Protein AF-A0A377N8B7-F1 (afdb_monomer)

Organism: NCBI:txid41202

Radius of gyration: 23.18 Å; Cα contacts (8 Å, |Δi|>4): 519; chains: 1; bounding box: 60×58×60 Å

Nearest PDB structures (foldseek):
  8bto-assembly1_A  TM=6.801E-01  e=1.140E-10  Bacillus cereus MSX-D12
  8btp-assembly1_A  TM=6.731E-01  e=4.185E-10  Bacillus cereus MSX-D12
  6lhx-assembly1_C  TM=6.372E-01  e=2.943E-09  Bacillus cereus MSX-D12
  6lhx-assembly1_A  TM=6.547E-01  e=1.023E-08  Bacillus cereus MSX-D12
  8wc0-assembly1_A  TM=6.017E-01  e=9.180E-09  Escherichia col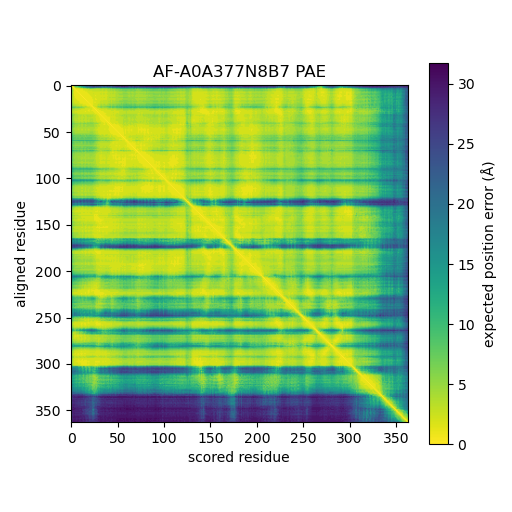i

Secondary structure (DSSP, 8-state):
---SHHHHHHHHHHHHHHHHHHHTS--EEEE-HHHHHHHH----HHHHHHHHHHH-TT--S-HHHHHHH-SSHHHHHHHHHHHHHHHHTTTTGGGS-GGGGSTT--TTHHHHHHHHHHHHHHHHT--GGG-HHHHHHHTT--SEEEE---SSHHHHH-TTSEEEEGGGGGT-TT--SSEEEETT-BTTBGGG---SHHHHHHHHHHTHHHHHHHHHHHHHS-EEEES--TT-HHHHHHHHHHHHHH-STTPEEEEEEEEEE-S---TT----SEEEEEEETTEEEEEEEEEES-SHHHHHHHT--GGGTT--HHHHHHHHHHHHHIIIIIHHH-TTS--HHHHHHHHT-TTTHHHHHHHTT--

Sequence (363 aa):
MPNNYHQYIEDVSDDIKTCLEGMGCQPILFVGSGLTKRYLAGPNWEELLQQLAAECPNIDKKFAYYKQKYPELIDIGTIFSDAYNEWAWSEGESEFPPTLFEEGNDPSIYFKHKISNIFNSLIQEKQIVDNDEVELLRKVHPHSIITTNYDGLLESIYPEFTPIIGQKILYANHGSIGEILKIHGCCSSPESIVINRDDYDDFIKKKKYLSAKLLTFFAEHPLLFIGYSAEDANIKNILSDIDELLSENGDVIPNIYILEWTDRQNENEYPRRERLIQVSANKSIRIKSIVATNFSWVFSAFGANRALDNINPKLLRALLARTYDLVRTDIPRNPVQVDYRVLSNITESEGELAKTIWYSYLL

Foldseek 3Di:
DQQFVVVLLVVVLVLLLCLCVVLVAAAEEEEECQVCCVQLVADHLLRLLQVLCVVQVLSPDHSVVVVVVDVDQQASLAVSLQSQLVRCVPVCVVVDDPVCVDPPHDSSLSVLLVVLVRQVVSVVPDDSPPDLLLVLLLLLQGQEYEYCDAHCPVCVSQVLADEQFALSVVVPPQRRGRYYDNNQGYSVCSSRHQRHPVSVVVSVVRCPVVLVSLQVSLVNHQYEYYRDDLPDLVVLVSVVSNCVPQDDPQDESSRYEYEAEDCDDDRSHNDDQWDWRCSDPPDIHIYTYHYDNGCSSVSCSSSVPCPCVPPRRNVVSVVRRVVCCCVPPVCVVPVPPDPCVVVVVCVVDPPCVVVVVVPVVPD

Structure (mmCIF, N/CA/C/O backbone):
data_AF-A0A377N8B7-F1
#
_entry.id   AF-A0A377N8B7-F1
#
loop_
_atom_site.group_PDB
_atom_site.id
_atom_site.type_symbol
_atom_site.label_atom_id
_atom_site.label_alt_id
_atom_site.label_comp_id
_atom_site.label_asym_id
_atom_site.label_entity_id
_atom_site.label_seq_id
_atom_site.pdbx_PDB_ins_code
_atom_site.Cartn_x
_atom_site.Cartn_y
_atom_site.Cartn_z
_atom_site.occupancy
_atom_site.B_iso_or_equiv
_atom_site.auth_seq_id
_atom_site.auth_comp_id
_atom_site.auth_asym_id
_atom_site.auth_atom_id
_atom_site.pdbx_PDB_model_num
ATOM 1 N N . MET A 1 1 ? -4.574 21.034 31.913 1.00 53.06 1 MET A N 1
ATOM 2 C CA . MET A 1 1 ? -3.808 19.781 31.750 1.00 53.06 1 MET A CA 1
ATOM 3 C C . MET A 1 1 ? -2.553 20.131 30.960 1.00 53.06 1 MET A C 1
ATOM 5 O O . MET A 1 1 ? -2.673 20.989 30.086 1.00 53.06 1 MET A O 1
ATOM 9 N N . PRO A 1 2 ? -1.362 19.610 31.295 1.00 55.53 2 PRO A N 1
ATOM 10 C CA . PRO A 1 2 ? -0.165 19.882 30.505 1.00 55.53 2 PRO A CA 1
ATOM 11 C C . PRO A 1 2 ? -0.359 19.331 29.086 1.00 55.53 2 PRO A C 1
ATOM 13 O O . PRO A 1 2 ? -0.688 18.166 28.905 1.00 55.53 2 PRO A O 1
ATOM 16 N N . ASN A 1 3 ? -0.209 20.203 28.092 1.00 78.31 3 ASN A N 1
ATOM 17 C CA . ASN A 1 3 ? -0.411 19.891 26.682 1.00 78.31 3 ASN A CA 1
ATOM 18 C C . ASN A 1 3 ? 0.888 19.278 26.136 1.00 78.31 3 ASN A C 1
ATOM 20 O O . ASN A 1 3 ? 1.709 19.984 25.556 1.00 78.31 3 ASN A O 1
ATOM 24 N N . ASN A 1 4 ? 1.125 18.003 26.445 1.00 89.38 4 ASN A N 1
ATOM 25 C CA . ASN A 1 4 ? 2.391 17.311 26.205 1.00 89.38 4 ASN A CA 1
ATOM 26 C C . ASN A 1 4 ? 2.181 15.995 25.432 1.00 89.38 4 ASN A C 1
ATOM 28 O O . ASN A 1 4 ? 1.046 15.560 25.224 1.00 89.38 4 ASN A O 1
ATOM 32 N N . TYR A 1 5 ? 3.271 15.357 25.005 1.00 90.94 5 TYR A N 1
ATOM 33 C CA . TYR A 1 5 ? 3.198 14.186 24.127 1.00 90.94 5 TYR A CA 1
ATOM 34 C C . TYR A 1 5 ? 2.602 12.952 24.825 1.00 90.94 5 TYR A C 1
ATOM 36 O O . TYR A 1 5 ? 1.954 12.128 24.187 1.00 90.94 5 TYR A O 1
ATOM 44 N N . HIS A 1 6 ? 2.759 12.837 26.146 1.00 91.38 6 HIS A N 1
ATOM 45 C CA . HIS A 1 6 ? 2.137 11.758 26.916 1.00 91.38 6 HIS A CA 1
ATOM 46 C C . HIS A 1 6 ? 0.609 11.880 26.918 1.00 91.38 6 HIS A C 1
ATOM 48 O O . HIS A 1 6 ? -0.083 10.918 26.599 1.00 91.38 6 HIS A O 1
ATOM 54 N N . GLN A 1 7 ? 0.086 13.078 27.204 1.00 92.62 7 GLN A N 1
ATOM 55 C CA . GLN A 1 7 ? -1.352 13.349 27.131 1.00 92.62 7 GLN A CA 1
ATOM 56 C C . GLN A 1 7 ? -1.882 13.139 25.709 1.00 92.62 7 GLN A C 1
ATOM 58 O O . GLN A 1 7 ? -2.964 12.597 25.525 1.00 92.62 7 GLN A O 1
ATOM 63 N N . TYR A 1 8 ? -1.102 13.520 24.694 1.00 94.81 8 TYR A N 1
ATOM 64 C CA . TYR A 1 8 ? -1.446 13.259 23.299 1.00 94.81 8 TYR A CA 1
ATOM 65 C C . TYR A 1 8 ? -1.639 11.762 23.012 1.00 94.81 8 TYR A C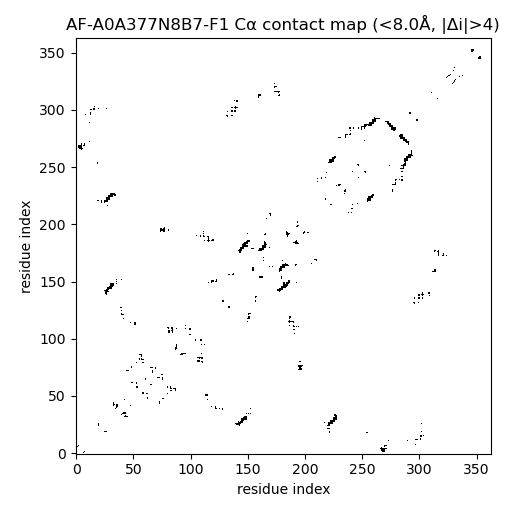 1
ATOM 67 O O . TYR A 1 8 ? -2.629 11.391 22.382 1.00 94.81 8 TYR A O 1
ATOM 75 N N . ILE A 1 9 ? -0.731 10.899 23.489 1.00 94.94 9 ILE A N 1
ATOM 76 C CA . ILE A 1 9 ? -0.857 9.442 23.327 1.00 94.94 9 ILE A CA 1
ATOM 77 C C . ILE A 1 9 ? -2.141 8.935 23.987 1.00 94.94 9 ILE A C 1
ATOM 79 O O . ILE A 1 9 ? -2.852 8.144 23.367 1.00 94.94 9 ILE A O 1
ATOM 83 N N . GLU A 1 10 ? -2.449 9.377 25.209 1.00 95.00 10 GLU A N 1
ATOM 84 C CA . GLU A 1 10 ? -3.676 8.989 25.920 1.00 95.00 10 GLU A CA 1
ATOM 85 C C . GLU A 1 10 ? -4.928 9.414 25.143 1.00 95.00 10 GLU A C 1
ATOM 87 O O . GLU A 1 10 ? -5.753 8.568 24.796 1.00 95.00 10 GLU A O 1
ATOM 92 N N . ASP A 1 11 ? -5.017 10.694 24.774 1.00 95.62 11 ASP A N 1
ATOM 93 C CA . ASP A 1 11 ? -6.174 11.264 24.080 1.00 95.62 11 ASP A CA 1
ATOM 94 C C . ASP A 1 11 ? -6.431 10.592 22.723 1.00 95.62 11 ASP A C 1
ATOM 96 O O . ASP A 1 11 ? -7.579 10.351 22.342 1.00 95.62 11 ASP A O 1
ATOM 100 N N . VAL A 1 12 ? -5.368 10.311 21.960 1.00 96.31 12 VAL A N 1
ATOM 101 C CA . VAL A 1 12 ? -5.474 9.639 20.657 1.00 96.31 12 VAL A CA 1
ATOM 102 C C . VAL A 1 12 ? -5.807 8.162 20.834 1.00 96.31 12 VAL A C 1
ATOM 104 O O . VAL A 1 12 ? -6.630 7.635 20.089 1.00 96.31 12 VAL A O 1
ATOM 107 N N . SER A 1 13 ? -5.220 7.491 21.827 1.00 95.69 13 SER A N 1
ATOM 108 C CA . SER A 1 13 ? -5.528 6.086 22.111 1.00 95.69 13 SER A CA 1
ATOM 109 C C . SER A 1 13 ? -6.987 5.901 22.522 1.00 95.69 13 SER A C 1
ATOM 111 O O . SER A 1 13 ? -7.623 4.940 22.093 1.00 95.69 13 SER A O 1
ATOM 113 N N . ASP A 1 14 ? -7.535 6.814 23.321 1.00 94.81 14 ASP A N 1
ATOM 114 C CA . ASP A 1 14 ? -8.932 6.760 23.752 1.00 94.81 14 ASP A CA 1
ATOM 115 C C . ASP A 1 14 ? -9.902 7.121 22.620 1.00 94.81 14 ASP A C 1
ATOM 117 O O . ASP A 1 14 ? -10.956 6.495 22.495 1.00 94.81 14 ASP A O 1
ATOM 121 N N . ASP A 1 15 ? -9.526 8.046 21.732 1.00 95.75 15 ASP A N 1
ATOM 122 C CA . ASP A 1 15 ? -10.277 8.315 20.500 1.00 95.75 15 ASP A CA 1
ATOM 123 C C . ASP A 1 15 ? -10.326 7.087 19.572 1.00 95.75 15 ASP A C 1
ATOM 125 O O . ASP A 1 15 ? -11.398 6.745 19.071 1.00 95.75 15 ASP A O 1
ATOM 129 N N . ILE A 1 16 ? -9.200 6.383 19.390 1.00 95.38 16 ILE A N 1
ATOM 130 C CA . ILE A 1 16 ? -9.135 5.142 18.598 1.00 95.38 16 ILE A CA 1
ATOM 131 C C . ILE A 1 16 ? -10.049 4.071 19.202 1.00 95.38 16 ILE A C 1
ATOM 133 O O . ILE A 1 16 ? -10.850 3.478 18.480 1.00 95.38 16 ILE A O 1
ATOM 137 N N . LYS A 1 17 ? -9.975 3.842 20.521 1.00 91.69 17 LYS A N 1
ATOM 138 C CA . LYS A 1 17 ? -10.840 2.865 21.207 1.00 91.69 17 LYS A CA 1
ATOM 139 C C . LYS A 1 17 ? -12.314 3.218 21.058 1.00 91.69 17 LYS A C 1
ATOM 141 O O . LYS A 1 17 ? -13.096 2.361 20.668 1.00 91.69 17 LYS A O 1
ATOM 146 N N . THR A 1 18 ? -12.676 4.480 21.293 1.00 92.75 18 THR A N 1
ATOM 147 C CA . THR A 1 18 ? -14.061 4.958 21.163 1.00 92.75 18 THR A CA 1
ATOM 148 C C . THR A 1 18 ? -14.587 4.750 19.742 1.00 92.75 18 THR A C 1
ATOM 150 O O . THR A 1 18 ? -15.728 4.334 19.557 1.00 92.75 18 THR A O 1
ATOM 153 N N . CYS A 1 19 ? -13.754 4.999 18.728 1.00 92.56 19 CYS A N 1
ATOM 154 C CA . CYS A 1 19 ? -14.098 4.764 17.327 1.00 92.56 19 CYS A CA 1
ATOM 155 C C . CYS A 1 19 ? -14.329 3.272 17.034 1.00 92.56 19 CYS A C 1
ATOM 157 O O . CYS A 1 19 ? -15.360 2.904 16.471 1.00 92.56 19 CYS A O 1
ATOM 159 N N . LEU A 1 20 ? -13.409 2.404 17.470 1.00 90.25 20 LEU A N 1
ATOM 160 C CA . LEU A 1 20 ? -13.515 0.952 17.293 1.00 90.25 20 LEU A CA 1
ATOM 161 C C . LEU A 1 20 ? -14.738 0.369 18.016 1.00 90.25 20 LEU A C 1
ATOM 163 O O . LEU A 1 20 ? -15.461 -0.439 17.438 1.00 90.25 20 LEU A O 1
ATOM 167 N N . GLU A 1 21 ? -14.995 0.791 19.255 1.00 88.25 21 GLU A N 1
ATOM 168 C CA . GLU A 1 21 ? -16.160 0.367 20.043 1.00 88.25 21 GLU A CA 1
ATOM 169 C C . GLU A 1 21 ? -17.471 0.875 19.438 1.00 88.25 21 GLU A C 1
ATOM 171 O O . GLU A 1 21 ? -18.437 0.119 19.347 1.00 88.25 21 GLU A O 1
ATOM 176 N N . GLY A 1 22 ? -17.498 2.130 18.982 1.00 88.06 22 GLY A N 1
ATOM 177 C CA . GLY A 1 22 ? -18.676 2.742 18.370 1.00 88.06 22 GLY A CA 1
ATOM 178 C C . GLY A 1 22 ? -19.077 2.093 17.045 1.00 88.06 22 GLY A C 1
ATOM 179 O O . GLY A 1 22 ? -20.268 1.955 16.776 1.00 88.06 22 GLY A O 1
ATOM 180 N N . MET A 1 23 ? -18.103 1.667 16.233 1.00 87.94 23 MET A N 1
ATOM 181 C CA . MET A 1 23 ? -18.369 0.954 14.976 1.00 87.94 23 MET A CA 1
ATOM 182 C C . MET A 1 23 ? -18.549 -0.558 15.174 1.00 87.94 23 MET A C 1
ATOM 184 O O . MET A 1 23 ? -19.185 -1.213 14.352 1.00 87.94 23 MET A O 1
ATOM 188 N N . GLY A 1 24 ? -18.012 -1.126 16.259 1.00 83.62 24 GLY A N 1
ATOM 189 C CA . GLY A 1 24 ? -18.185 -2.537 16.611 1.00 83.62 24 GLY A CA 1
ATOM 190 C C . GLY A 1 24 ? -17.515 -3.520 15.644 1.00 83.62 24 GLY A C 1
ATOM 191 O O . GLY A 1 24 ? -17.886 -4.693 15.606 1.00 83.62 24 GLY A O 1
ATOM 192 N N . CYS A 1 25 ? -16.541 -3.068 14.851 1.00 84.19 25 CYS A N 1
ATOM 193 C CA . CYS A 1 25 ? -15.895 -3.859 13.805 1.00 84.19 25 CYS A CA 1
ATOM 194 C C . CYS A 1 25 ? -14.366 -3.673 13.789 1.00 84.19 25 CYS A C 1
ATOM 196 O O . CYS A 1 25 ? -13.807 -2.769 14.411 1.00 84.19 25 CYS A O 1
ATOM 198 N N . GLN A 1 26 ? -13.672 -4.572 13.087 1.00 88.94 26 GLN A N 1
ATOM 199 C CA . GLN A 1 26 ? -12.215 -4.523 12.914 1.00 88.94 26 GLN A CA 1
ATOM 200 C C . GLN A 1 26 ? -11.808 -3.391 11.958 1.00 88.94 26 GLN A C 1
ATOM 202 O O . GLN A 1 26 ? -12.544 -3.118 11.006 1.00 88.94 26 GLN A O 1
ATOM 207 N N . PRO A 1 27 ? -10.625 -2.779 12.134 1.00 93.81 27 PRO A N 1
ATOM 208 C CA . PRO A 1 27 ? -10.165 -1.721 11.248 1.00 93.81 27 PRO A CA 1
ATOM 209 C C . PRO A 1 27 ? -9.728 -2.265 9.885 1.00 93.81 27 PRO A C 1
ATOM 211 O O . PRO A 1 27 ? -9.389 -3.441 9.737 1.00 93.81 27 PRO A O 1
ATOM 214 N N . ILE A 1 28 ? -9.654 -1.378 8.900 1.00 93.19 28 ILE A N 1
ATOM 215 C CA . ILE A 1 28 ? -9.037 -1.635 7.600 1.00 93.19 28 ILE A CA 1
ATOM 216 C C . ILE A 1 28 ? -7.718 -0.878 7.521 1.00 93.19 28 ILE A C 1
ATOM 218 O O . ILE A 1 28 ? -7.652 0.325 7.786 1.00 93.19 28 ILE A O 1
ATOM 222 N N . LEU A 1 29 ? -6.657 -1.590 7.141 1.00 95.38 29 LEU A N 1
ATOM 223 C CA . LEU A 1 29 ? -5.332 -0.993 6.997 1.00 95.38 29 LEU A CA 1
ATOM 224 C C . LEU A 1 29 ? -5.071 -0.638 5.544 1.00 95.38 29 LEU A C 1
ATOM 226 O O . LEU A 1 29 ? -5.107 -1.501 4.670 1.00 95.38 29 LEU A O 1
ATOM 230 N N . PHE A 1 30 ? -4.726 0.618 5.301 1.00 93.38 30 PHE A N 1
ATOM 231 C CA . PHE A 1 30 ? -4.147 1.059 4.043 1.00 93.38 30 PHE A CA 1
ATOM 232 C C . PHE A 1 30 ? -2.646 1.192 4.243 1.00 93.38 30 PHE A C 1
ATOM 234 O O . PHE A 1 30 ? -2.190 2.041 5.001 1.00 93.38 30 PHE A O 1
ATOM 241 N N . VAL A 1 31 ? -1.859 0.396 3.528 1.00 94.75 31 VAL A N 1
ATOM 242 C CA . VAL A 1 31 ? -0.407 0.323 3.706 1.00 94.75 31 VAL A CA 1
ATOM 243 C C . VAL A 1 31 ? 0.327 0.768 2.443 1.00 94.75 31 VAL A C 1
ATOM 245 O O . VAL A 1 31 ? 0.145 0.173 1.382 1.00 94.75 31 VAL A O 1
ATOM 248 N N . GLY A 1 32 ? 1.168 1.794 2.571 1.00 93.12 32 GLY A N 1
ATOM 249 C CA . GLY A 1 32 ? 2.042 2.313 1.517 1.00 93.12 32 GLY A CA 1
ATOM 250 C C . GLY A 1 32 ? 3.520 1.983 1.746 1.00 93.12 32 GLY A C 1
ATOM 251 O O . GLY A 1 32 ? 3.893 1.294 2.706 1.00 93.12 32 GLY A O 1
ATOM 252 N N . SER A 1 33 ? 4.391 2.494 0.871 1.00 91.25 33 SER A N 1
ATOM 253 C CA . SER A 1 33 ? 5.807 2.096 0.809 1.00 91.25 33 SER A CA 1
ATOM 254 C C . SER A 1 33 ? 6.616 2.490 2.046 1.00 91.25 33 SER A C 1
ATOM 256 O O . SER A 1 33 ? 7.704 1.966 2.273 1.00 91.25 33 SER A O 1
ATOM 258 N N . GLY A 1 34 ? 6.110 3.405 2.878 1.00 91.75 34 GLY A N 1
ATOM 259 C CA . GLY A 1 34 ? 6.738 3.760 4.149 1.00 91.75 34 GLY A CA 1
ATOM 260 C C . GLY A 1 34 ? 6.835 2.581 5.121 1.00 91.75 34 GLY A C 1
ATOM 261 O O . GLY A 1 34 ? 7.792 2.523 5.889 1.00 91.75 34 GLY A O 1
ATOM 262 N N . LEU A 1 35 ? 5.915 1.608 5.049 1.00 92.12 35 LEU A N 1
ATOM 263 C CA . LEU A 1 35 ? 5.995 0.381 5.851 1.00 92.12 35 LEU A CA 1
ATOM 264 C C . LEU A 1 35 ? 7.164 -0.506 5.387 1.00 92.12 35 LEU A C 1
ATOM 266 O O . LEU A 1 35 ? 7.993 -0.924 6.195 1.00 92.12 35 LEU A O 1
ATOM 270 N N . THR A 1 36 ? 7.283 -0.707 4.072 1.00 91.94 36 THR A N 1
ATOM 271 C CA . THR A 1 36 ? 8.400 -1.412 3.424 1.00 91.94 36 THR A CA 1
ATOM 272 C C . THR A 1 36 ? 9.734 -0.743 3.743 1.00 91.94 36 THR A C 1
ATOM 274 O O . THR A 1 36 ? 10.703 -1.405 4.112 1.00 91.94 36 THR A O 1
ATOM 277 N N . LYS A 1 37 ? 9.788 0.589 3.686 1.00 91.44 37 LYS A N 1
ATOM 278 C CA . LYS A 1 37 ? 10.981 1.353 4.057 1.00 91.44 37 LYS A CA 1
ATOM 279 C C . LYS A 1 37 ? 11.342 1.166 5.529 1.00 91.44 37 LYS A C 1
ATOM 281 O O . LYS A 1 37 ? 12.511 0.973 5.847 1.00 91.44 37 LYS A O 1
ATOM 286 N N . ARG A 1 38 ? 10.352 1.183 6.424 1.00 90.94 38 ARG A N 1
ATOM 287 C CA . ARG A 1 38 ? 10.566 1.044 7.869 1.00 90.94 38 ARG A CA 1
ATOM 288 C C . ARG A 1 38 ? 11.102 -0.333 8.253 1.00 90.94 38 ARG A C 1
ATOM 290 O O . ARG A 1 38 ? 12.069 -0.403 9.004 1.00 90.94 38 ARG A O 1
ATOM 297 N N . TYR A 1 39 ? 10.496 -1.407 7.749 1.00 90.94 39 TYR A N 1
ATOM 298 C CA . TYR A 1 39 ? 10.802 -2.763 8.226 1.00 90.94 39 TYR A CA 1
ATOM 299 C C . TYR A 1 39 ? 11.727 -3.556 7.304 1.00 90.94 39 TYR A C 1
ATOM 301 O O . TYR A 1 39 ? 12.505 -4.376 7.785 1.00 90.94 39 TYR A O 1
ATOM 309 N N . LEU A 1 40 ? 11.716 -3.280 5.998 1.00 90.06 40 LEU A N 1
ATOM 310 C CA . LEU A 1 40 ? 12.591 -3.950 5.033 1.00 90.06 40 LEU A CA 1
ATOM 311 C C . LEU A 1 40 ? 13.775 -3.085 4.589 1.00 90.06 40 LEU A C 1
ATOM 313 O O . LEU A 1 40 ? 14.717 -3.611 4.007 1.00 90.06 40 LEU A O 1
ATOM 317 N N . ALA A 1 41 ? 13.807 -1.788 4.919 1.00 90.69 41 ALA A N 1
ATOM 318 C CA . ALA A 1 41 ? 14.708 -0.814 4.282 1.00 90.69 41 ALA A CA 1
ATOM 319 C C . ALA A 1 41 ? 14.601 -0.830 2.746 1.00 90.69 41 ALA A C 1
ATOM 321 O O . ALA A 1 41 ? 15.571 -0.551 2.045 1.00 90.69 41 ALA A O 1
ATOM 322 N N . GLY A 1 42 ? 13.417 -1.182 2.236 1.00 91.00 42 GLY A N 1
ATOM 323 C CA . GLY A 1 42 ? 13.136 -1.156 0.809 1.00 91.00 42 GLY A CA 1
ATOM 324 C C . GLY A 1 42 ? 12.922 0.266 0.285 1.00 91.00 42 GLY A C 1
ATOM 325 O O . GLY A 1 42 ? 12.722 1.202 1.071 1.00 91.00 42 GLY A O 1
ATOM 326 N N . PRO A 1 43 ? 12.952 0.438 -1.043 1.00 93.44 43 PRO A N 1
ATOM 327 C CA . PRO A 1 43 ? 12.807 1.743 -1.662 1.00 93.44 43 PRO A CA 1
ATOM 328 C C . PRO A 1 43 ? 11.353 2.228 -1.630 1.00 93.44 43 PRO A C 1
ATOM 330 O O . PRO A 1 43 ? 10.410 1.448 -1.773 1.00 93.44 43 PRO A O 1
ATOM 333 N N . ASN A 1 44 ? 11.161 3.543 -1.516 1.00 91.38 44 ASN A N 1
ATOM 334 C CA . ASN A 1 44 ? 9.935 4.165 -2.021 1.00 91.38 44 ASN A CA 1
ATOM 335 C C . ASN A 1 44 ? 9.963 4.243 -3.558 1.00 91.38 44 ASN A C 1
ATOM 337 O O . ASN A 1 44 ? 10.953 3.892 -4.194 1.00 91.38 44 ASN A O 1
ATOM 341 N N . TRP A 1 45 ? 8.890 4.732 -4.174 1.00 90.06 45 TRP A N 1
ATOM 342 C CA . TRP A 1 45 ? 8.777 4.721 -5.631 1.00 90.06 45 TRP A CA 1
ATOM 343 C C . TRP A 1 45 ? 9.864 5.521 -6.367 1.00 90.06 45 TRP A C 1
ATOM 345 O O . TRP A 1 45 ? 10.381 5.073 -7.387 1.00 90.06 45 TRP A O 1
ATOM 355 N N . GLU A 1 46 ? 10.266 6.674 -5.835 1.00 92.00 46 GLU A N 1
ATOM 356 C CA . GLU A 1 46 ? 11.360 7.460 -6.405 1.00 92.00 46 GLU A CA 1
ATOM 357 C C . GLU A 1 46 ? 12.709 6.752 -6.240 1.00 92.00 46 GLU A C 1
ATOM 359 O O . GLU A 1 46 ? 13.490 6.682 -7.187 1.00 92.00 46 GLU A O 1
ATOM 364 N N . GLU A 1 47 ? 12.971 6.202 -5.053 1.00 94.81 47 GLU A N 1
ATOM 365 C CA . GLU A 1 47 ? 14.194 5.438 -4.768 1.00 94.81 47 GLU A CA 1
ATOM 366 C C . GLU A 1 47 ? 14.288 4.186 -5.655 1.00 94.81 47 GLU A C 1
ATOM 368 O O . GLU A 1 47 ? 15.372 3.847 -6.121 1.00 94.81 47 GLU A O 1
ATOM 373 N N . LEU A 1 48 ? 13.155 3.540 -5.947 1.00 95.88 48 LEU A N 1
ATOM 374 C CA . LEU A 1 48 ? 13.073 2.376 -6.828 1.00 95.88 48 LEU A CA 1
ATOM 375 C C . LEU A 1 48 ? 13.500 2.748 -8.249 1.00 95.88 48 LEU A C 1
ATOM 377 O O . LEU A 1 48 ? 14.357 2.089 -8.832 1.00 95.88 48 LEU A O 1
ATOM 381 N N . LEU A 1 49 ? 12.945 3.835 -8.793 1.00 96.19 49 LEU A N 1
ATOM 382 C CA . LEU A 1 49 ? 13.321 4.313 -10.123 1.00 96.19 49 LEU A CA 1
ATOM 383 C C . LEU A 1 49 ? 14.793 4.744 -10.171 1.00 96.19 49 LEU A C 1
ATOM 385 O O . LEU A 1 49 ? 15.461 4.497 -11.168 1.00 96.19 49 LEU A O 1
ATOM 389 N N . GLN A 1 50 ? 15.328 5.342 -9.103 1.00 96.31 50 GLN A N 1
ATOM 390 C CA . GLN A 1 50 ? 16.755 5.672 -9.024 1.00 96.31 50 GLN A CA 1
ATOM 391 C C . GLN A 1 50 ? 17.650 4.427 -9.063 1.00 96.31 50 GLN A C 1
ATOM 393 O O . GLN A 1 50 ? 18.675 4.450 -9.743 1.00 96.31 50 GLN A O 1
ATOM 398 N N . GLN A 1 51 ? 17.273 3.355 -8.360 1.00 96.00 51 GLN A N 1
ATOM 399 C CA . GLN A 1 51 ? 18.015 2.090 -8.375 1.00 96.00 51 GLN A CA 1
ATOM 400 C C . GLN A 1 51 ? 17.991 1.445 -9.765 1.00 96.00 51 GLN A C 1
ATOM 402 O O . GLN A 1 51 ? 19.044 1.099 -10.292 1.00 96.00 51 GLN A O 1
ATOM 407 N N . LEU A 1 52 ? 16.815 1.368 -10.391 1.00 96.50 52 LEU A N 1
ATOM 408 C CA . LEU A 1 52 ? 16.654 0.788 -11.730 1.00 96.50 52 LEU A CA 1
ATOM 409 C C . LEU A 1 52 ? 17.372 1.620 -12.808 1.00 96.50 52 LEU A C 1
ATOM 411 O O . LEU A 1 52 ? 17.997 1.076 -13.715 1.00 96.50 52 LEU A O 1
ATOM 415 N N . ALA A 1 53 ? 17.372 2.950 -12.677 1.00 96.62 53 ALA A N 1
ATOM 416 C CA . ALA A 1 53 ? 18.151 3.828 -13.551 1.00 96.62 53 ALA A CA 1
ATOM 417 C C . ALA A 1 53 ? 19.658 3.547 -13.493 1.00 96.62 53 ALA A C 1
ATOM 419 O O . ALA A 1 53 ? 20.349 3.727 -14.488 1.00 96.62 53 ALA A O 1
ATOM 420 N N . ALA A 1 54 ? 20.175 3.147 -12.329 1.00 94.94 54 ALA A N 1
ATOM 421 C CA . ALA A 1 54 ? 21.591 2.835 -12.159 1.00 94.94 54 ALA A CA 1
ATOM 422 C C . ALA A 1 54 ? 21.969 1.443 -12.694 1.00 94.94 54 ALA A C 1
ATOM 424 O O . ALA A 1 54 ? 23.147 1.200 -12.949 1.00 94.94 54 ALA A O 1
ATOM 425 N N . GLU A 1 55 ? 20.997 0.540 -12.841 1.00 94.12 55 GLU A N 1
ATOM 426 C CA . GLU A 1 55 ? 21.212 -0.830 -13.311 1.00 94.12 55 GLU A CA 1
ATOM 427 C C . GLU A 1 55 ? 21.211 -0.931 -14.844 1.00 94.12 55 GLU A C 1
ATOM 429 O O . GLU A 1 55 ? 22.034 -1.648 -15.406 1.00 94.12 55 GLU A O 1
ATOM 434 N N . CYS A 1 56 ? 20.309 -0.222 -15.529 1.00 94.56 56 CYS A N 1
ATOM 435 C CA . CYS A 1 56 ? 20.132 -0.346 -16.977 1.00 94.56 56 CYS A CA 1
ATOM 436 C C . CYS A 1 56 ? 21.084 0.578 -17.767 1.00 94.56 56 CYS A C 1
ATOM 438 O O . CYS A 1 56 ? 20.935 1.802 -17.694 1.00 94.56 56 CYS A O 1
ATOM 440 N N . PRO A 1 57 ? 22.003 0.043 -18.600 1.00 94.06 57 PRO A N 1
ATOM 441 C CA . PRO A 1 57 ? 22.943 0.852 -19.385 1.00 94.06 57 PRO A CA 1
ATOM 442 C C . PRO A 1 57 ? 22.271 1.802 -20.384 1.00 94.06 57 PRO A C 1
ATOM 444 O O . PRO A 1 57 ? 22.821 2.855 -20.708 1.00 94.06 57 PRO A O 1
ATOM 447 N N . ASN A 1 58 ? 21.068 1.452 -20.850 1.00 94.50 58 ASN A N 1
ATOM 448 C CA . ASN A 1 58 ? 20.299 2.264 -21.794 1.00 94.50 58 ASN A CA 1
ATOM 449 C C . ASN A 1 58 ? 19.683 3.515 -21.138 1.00 94.50 58 ASN A C 1
ATOM 451 O O . ASN A 1 58 ? 19.209 4.412 -21.838 1.00 94.50 58 ASN A O 1
ATOM 455 N N . ILE A 1 59 ? 19.713 3.616 -19.805 1.00 95.38 59 ILE A N 1
ATOM 456 C CA . ILE A 1 59 ? 19.333 4.817 -19.056 1.00 95.38 59 ILE A CA 1
ATOM 457 C C . ILE A 1 59 ? 20.597 5.665 -18.846 1.00 95.38 59 ILE A C 1
ATOM 459 O O . ILE A 1 59 ? 21.243 5.660 -17.803 1.00 95.38 59 ILE A O 1
ATOM 463 N N . ASP A 1 60 ? 20.970 6.414 -19.883 1.00 91.50 60 ASP A N 1
ATOM 464 C CA . ASP A 1 60 ? 22.275 7.083 -19.979 1.00 91.50 60 ASP A CA 1
ATOM 465 C C . ASP A 1 60 ? 22.371 8.425 -19.221 1.00 91.50 60 ASP A C 1
ATOM 467 O O . ASP A 1 60 ? 23.442 9.042 -19.145 1.00 91.50 60 ASP A O 1
ATOM 471 N N . LYS A 1 61 ? 21.255 8.926 -18.672 1.00 95.56 61 LYS A N 1
ATOM 472 C CA . LYS A 1 61 ? 21.207 10.184 -17.910 1.00 95.56 61 LYS A CA 1
ATOM 473 C C . LYS A 1 61 ? 21.035 9.935 -16.418 1.00 95.56 61 LYS A C 1
ATOM 475 O O . LYS A 1 61 ? 20.411 8.984 -15.968 1.00 95.56 61 LYS A O 1
ATOM 480 N N . LYS A 1 62 ? 21.505 10.894 -15.616 1.00 93.94 62 LYS A N 1
ATOM 481 C CA . LYS A 1 62 ? 21.203 10.934 -14.178 1.00 93.94 62 LYS A CA 1
ATOM 482 C C . LYS A 1 62 ? 19.697 11.076 -13.962 1.00 93.94 62 LYS A C 1
ATOM 484 O O . LYS A 1 62 ? 19.060 11.863 -14.657 1.00 93.94 62 LYS A O 1
ATOM 489 N N . PHE A 1 63 ? 19.161 10.444 -12.918 1.00 93.94 63 PHE A N 1
ATOM 490 C CA . PHE A 1 63 ? 17.734 10.506 -12.569 1.00 93.94 63 PHE A CA 1
ATOM 491 C C . PHE A 1 63 ? 17.153 11.937 -12.523 1.00 93.94 63 PHE A C 1
ATOM 493 O O . PHE A 1 63 ? 16.032 12.177 -12.968 1.00 93.94 63 PHE A O 1
ATOM 500 N N . ALA A 1 64 ? 17.946 12.920 -12.078 1.00 94.19 64 ALA A N 1
ATOM 501 C CA . ALA A 1 64 ? 17.557 14.332 -12.058 1.00 94.19 64 ALA A CA 1
ATOM 502 C C . ALA A 1 64 ? 17.133 14.886 -13.435 1.00 94.19 64 ALA A C 1
ATOM 504 O O . ALA A 1 64 ? 16.251 15.737 -13.491 1.00 94.19 64 ALA A O 1
ATOM 505 N N . TYR A 1 65 ? 17.718 14.397 -14.536 1.00 96.56 65 TYR A N 1
ATOM 506 C CA . TYR A 1 65 ? 17.305 14.767 -15.895 1.00 96.56 65 TYR A CA 1
ATOM 507 C C . TYR A 1 65 ? 15.850 14.365 -16.157 1.00 96.56 65 TYR A C 1
ATOM 509 O O . TYR A 1 65 ? 15.047 15.184 -16.601 1.00 96.56 65 TYR A O 1
ATOM 517 N N . TYR A 1 66 ? 15.495 13.120 -15.833 1.00 95.75 66 TYR A N 1
ATOM 518 C CA . TYR A 1 66 ? 14.142 12.607 -16.034 1.00 95.75 66 TYR A CA 1
ATOM 519 C C . TYR A 1 66 ? 13.139 13.348 -15.153 1.00 95.75 66 TYR A C 1
ATOM 521 O O . TYR A 1 66 ? 12.096 13.752 -15.651 1.00 95.75 66 TYR A O 1
ATOM 529 N N . LYS A 1 67 ? 13.493 13.648 -13.897 1.00 93.94 67 LYS A N 1
ATOM 530 C CA . LYS A 1 67 ? 12.654 14.466 -13.005 1.00 93.94 67 LYS A CA 1
ATOM 531 C C . LYS A 1 67 ? 12.431 15.905 -13.472 1.00 93.94 67 LYS A C 1
ATOM 533 O O . LYS A 1 67 ? 11.406 16.492 -13.155 1.00 93.94 67 LYS A O 1
ATOM 538 N N . GLN A 1 68 ? 13.389 16.501 -14.180 1.00 94.50 68 GLN A N 1
ATOM 539 C CA . GLN A 1 68 ? 13.214 17.837 -14.762 1.00 94.50 68 GLN A CA 1
ATOM 540 C C . GLN A 1 68 ? 12.322 17.805 -16.003 1.00 94.50 68 GLN A C 1
ATOM 542 O O . GLN A 1 68 ? 11.601 18.764 -16.269 1.00 94.50 68 GLN A O 1
ATOM 547 N N . LYS A 1 69 ? 12.405 16.723 -16.781 1.00 95.81 69 LYS A N 1
ATOM 548 C CA . LYS A 1 69 ? 11.689 16.576 -18.049 1.00 95.81 69 LYS A CA 1
ATOM 549 C C . LYS A 1 69 ? 10.253 16.090 -17.865 1.00 95.81 69 LYS A C 1
ATOM 551 O O . LYS A 1 69 ? 9.381 16.504 -18.623 1.00 95.81 69 LYS A O 1
ATOM 556 N N . TYR A 1 70 ? 10.022 15.227 -16.882 1.00 93.44 70 TYR A N 1
ATOM 557 C CA . TYR A 1 70 ? 8.745 14.573 -16.641 1.00 93.44 70 TYR A CA 1
ATOM 558 C C . TYR A 1 70 ? 8.213 14.942 -15.251 1.00 93.44 70 TYR A C 1
ATOM 560 O O . TYR A 1 70 ? 8.908 14.717 -14.258 1.00 93.44 70 TYR A O 1
ATOM 568 N N . PRO A 1 71 ? 6.999 15.514 -15.164 1.00 85.69 71 PRO A N 1
ATOM 569 C CA . PRO A 1 71 ? 6.431 15.961 -13.897 1.00 85.69 71 PRO A CA 1
ATOM 570 C C . PRO A 1 71 ? 5.981 14.797 -13.006 1.00 85.69 71 PRO A C 1
ATOM 572 O O . PRO A 1 71 ? 6.043 14.914 -11.783 1.00 85.69 71 PRO A O 1
ATOM 575 N N . GLU A 1 72 ? 5.552 13.676 -13.594 1.00 88.50 72 GLU A N 1
ATOM 576 C CA . GLU A 1 72 ? 5.066 12.509 -12.858 1.00 88.50 72 GLU A CA 1
ATOM 577 C C . GLU A 1 72 ? 6.056 11.341 -12.940 1.00 88.50 72 GLU A C 1
ATOM 579 O O . GLU A 1 72 ? 6.634 11.053 -13.989 1.00 88.50 72 GLU A O 1
ATOM 584 N N . LEU A 1 73 ? 6.219 10.611 -11.832 1.00 91.69 73 LEU A N 1
ATOM 585 C CA . LEU A 1 73 ? 7.067 9.411 -11.796 1.00 91.69 73 LEU A CA 1
ATOM 586 C C . LEU A 1 73 ? 6.546 8.298 -12.724 1.00 91.69 73 LEU A C 1
ATOM 588 O O . LEU A 1 73 ? 7.346 7.509 -13.219 1.00 91.69 73 LEU A O 1
ATOM 592 N N . ILE A 1 74 ? 5.237 8.280 -13.010 1.00 92.75 74 ILE A N 1
ATOM 593 C CA . ILE A 1 74 ? 4.587 7.359 -13.963 1.00 92.75 74 ILE A CA 1
ATOM 594 C C . ILE A 1 74 ? 5.206 7.490 -15.360 1.00 92.75 74 ILE A C 1
ATOM 596 O O . ILE A 1 74 ? 5.493 6.492 -16.026 1.00 92.75 74 ILE A O 1
ATOM 600 N N . ASP A 1 75 ? 5.448 8.725 -15.804 1.00 95.00 75 ASP A N 1
ATOM 601 C CA . ASP A 1 75 ? 6.040 8.988 -17.117 1.00 95.00 75 ASP A CA 1
ATOM 602 C C . ASP A 1 75 ? 7.490 8.509 -17.164 1.00 95.00 75 ASP A C 1
ATOM 604 O O . ASP A 1 75 ? 7.917 7.908 -18.146 1.00 95.00 75 ASP A O 1
ATOM 608 N N . ILE A 1 76 ? 8.237 8.696 -16.071 1.00 96.19 76 ILE A N 1
ATOM 609 C CA . ILE A 1 76 ? 9.599 8.163 -15.947 1.00 96.19 76 ILE A CA 1
ATOM 610 C C . ILE A 1 76 ? 9.580 6.630 -16.004 1.00 96.19 76 ILE A C 1
ATOM 612 O O . ILE A 1 76 ? 10.378 6.044 -16.731 1.00 96.19 76 ILE A O 1
ATOM 616 N N . GLY A 1 77 ? 8.643 5.983 -15.301 1.00 96.38 77 GLY A N 1
ATOM 617 C CA . GLY A 1 77 ? 8.446 4.532 -15.354 1.00 96.38 77 GLY A CA 1
ATOM 618 C C . GLY A 1 77 ? 8.144 4.014 -16.764 1.00 96.38 77 GLY A C 1
ATOM 619 O O . GLY A 1 77 ? 8.606 2.935 -17.127 1.00 96.38 77 GLY A O 1
ATOM 620 N N . THR A 1 78 ? 7.449 4.804 -17.585 1.00 97.12 78 THR A N 1
ATOM 621 C CA . THR A 1 78 ? 7.187 4.489 -19.002 1.00 97.12 78 THR A CA 1
ATOM 622 C C . THR A 1 78 ? 8.475 4.516 -19.820 1.00 97.12 78 THR A C 1
ATOM 624 O O . THR A 1 78 ? 8.825 3.523 -20.445 1.00 97.12 78 THR A O 1
ATOM 627 N N . ILE A 1 79 ? 9.258 5.594 -19.710 1.00 97.62 79 ILE A N 1
ATOM 628 C CA . ILE A 1 79 ? 10.554 5.706 -20.401 1.00 97.62 79 ILE A CA 1
ATOM 629 C C . ILE A 1 79 ? 11.520 4.593 -19.982 1.00 97.62 79 ILE A C 1
ATOM 631 O O . ILE A 1 79 ? 12.274 4.074 -20.803 1.00 97.62 79 ILE A O 1
ATOM 635 N N . PHE A 1 80 ? 11.524 4.228 -18.700 1.00 97.88 80 PHE A N 1
ATOM 636 C CA . PHE A 1 80 ? 12.388 3.158 -18.210 1.00 97.88 80 PHE A CA 1
ATOM 637 C C . PHE A 1 80 ? 11.901 1.786 -18.673 1.00 97.88 80 PHE A C 1
ATOM 639 O O . PHE A 1 80 ? 12.737 0.951 -19.000 1.00 97.88 80 PHE A O 1
ATOM 646 N N . SER A 1 81 ? 10.586 1.567 -18.776 1.00 97.56 81 SER A N 1
ATOM 647 C CA . SER A 1 81 ? 10.032 0.329 -19.341 1.00 97.56 81 SER A CA 1
ATOM 648 C C . SER A 1 81 ? 10.562 0.080 -20.754 1.00 97.56 81 SER A C 1
ATOM 650 O O . SER A 1 81 ? 11.077 -1.005 -21.022 1.00 97.56 81 SER A O 1
ATOM 652 N N . ASP A 1 82 ? 10.531 1.106 -21.609 1.00 97.38 82 ASP A N 1
ATOM 653 C CA . ASP A 1 82 ? 11.055 1.028 -22.977 1.00 97.38 82 ASP A CA 1
ATOM 654 C C . ASP A 1 82 ? 12.568 0.765 -22.984 1.00 97.38 82 ASP A C 1
ATOM 656 O O . ASP A 1 82 ? 13.055 -0.114 -23.692 1.00 97.38 82 ASP A O 1
ATOM 660 N N . ALA A 1 83 ? 13.329 1.473 -22.142 1.00 97.75 83 ALA A N 1
ATOM 661 C CA . ALA A 1 83 ? 14.779 1.294 -22.057 1.00 97.75 83 ALA A CA 1
ATOM 662 C C . ALA A 1 83 ? 15.179 -0.128 -21.622 1.00 97.75 83 ALA A C 1
ATOM 664 O O . ALA A 1 83 ? 16.139 -0.686 -22.154 1.00 97.75 83 ALA A O 1
ATOM 665 N N . TYR A 1 84 ? 14.446 -0.717 -20.671 1.00 98.06 84 TYR A N 1
ATOM 666 C CA . TYR A 1 84 ? 14.650 -2.100 -20.232 1.00 98.06 84 TYR A CA 1
ATOM 667 C C . TYR A 1 84 ? 14.258 -3.116 -21.308 1.00 98.06 84 TYR A C 1
ATOM 669 O O . TYR A 1 84 ? 14.924 -4.142 -21.423 1.00 98.06 84 TYR A O 1
ATOM 677 N N . ASN A 1 85 ? 13.220 -2.839 -22.102 1.00 97.44 85 ASN A N 1
ATOM 678 C CA . ASN A 1 85 ? 12.858 -3.677 -23.243 1.00 97.44 85 ASN A CA 1
ATOM 679 C C . ASN A 1 85 ? 13.982 -3.706 -24.293 1.00 97.44 85 ASN A C 1
ATOM 681 O O . ASN A 1 85 ? 14.471 -4.779 -24.639 1.00 97.44 85 ASN A O 1
ATOM 685 N N . GLU A 1 86 ? 14.458 -2.533 -24.719 1.00 97.31 86 GLU A N 1
ATOM 686 C CA . GLU A 1 86 ? 15.568 -2.405 -25.676 1.00 97.31 86 GLU A CA 1
ATOM 687 C C . GLU A 1 86 ? 16.858 -3.048 -25.149 1.00 97.31 86 GLU A C 1
ATOM 689 O O . GLU A 1 86 ? 17.611 -3.678 -25.892 1.00 97.31 86 GLU A O 1
ATOM 694 N N . TRP A 1 87 ? 17.126 -2.918 -23.846 1.00 97.50 87 TRP A N 1
ATOM 695 C CA . TRP A 1 87 ? 18.285 -3.548 -23.220 1.00 97.50 87 TRP A CA 1
ATOM 696 C C . TRP A 1 87 ? 18.182 -5.076 -23.240 1.00 97.50 87 TRP A C 1
ATOM 698 O O . TRP A 1 87 ? 19.145 -5.744 -23.616 1.00 97.50 87 TRP A O 1
ATOM 708 N N . ALA A 1 88 ? 17.016 -5.633 -22.905 1.00 97.12 88 ALA A N 1
ATOM 709 C CA . ALA A 1 88 ? 16.793 -7.075 -22.911 1.00 97.12 88 ALA A CA 1
ATOM 710 C C . ALA A 1 88 ? 16.979 -7.703 -24.301 1.00 97.12 88 ALA A C 1
ATOM 712 O O . ALA A 1 88 ? 17.589 -8.762 -24.400 1.00 97.12 88 ALA A O 1
ATOM 713 N N . TRP A 1 89 ? 16.517 -7.040 -25.367 1.00 96.12 89 TRP A N 1
ATOM 714 C CA . TRP A 1 89 ? 16.669 -7.504 -26.757 1.00 96.12 89 TRP A CA 1
ATOM 715 C C . TRP A 1 89 ? 18.035 -7.181 -27.392 1.00 96.12 89 TRP A C 1
AT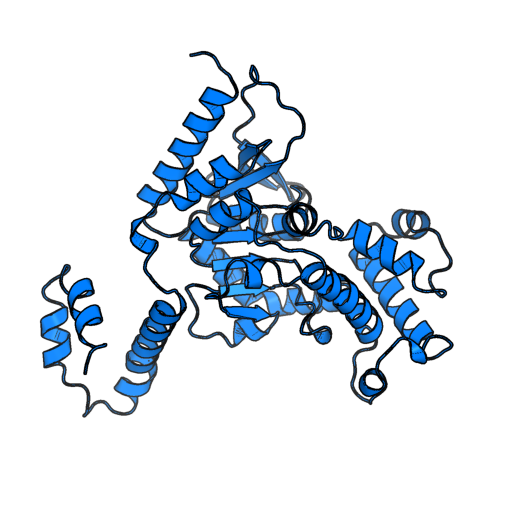OM 717 O O . TRP A 1 89 ? 18.226 -7.392 -28.591 1.00 96.12 89 TRP A O 1
ATOM 727 N N . SER A 1 90 ? 18.986 -6.662 -26.611 1.00 94.38 90 SER A N 1
ATOM 728 C CA . SER A 1 90 ? 20.341 -6.337 -27.066 1.00 94.38 90 SER A CA 1
ATOM 729 C C . SER A 1 90 ? 21.404 -6.983 -26.171 1.00 94.38 90 SER A C 1
ATOM 731 O O . SER A 1 90 ? 21.524 -8.202 -26.125 1.00 94.38 90 SER A O 1
ATOM 733 N N . GLU A 1 91 ? 22.211 -6.191 -25.466 1.00 93.38 91 GLU A N 1
ATOM 734 C CA . GLU A 1 91 ? 23.329 -6.688 -24.653 1.00 93.38 91 GLU A CA 1
ATOM 735 C C . GLU A 1 91 ? 22.878 -7.276 -23.304 1.00 93.38 91 GLU A C 1
ATOM 737 O O . GLU A 1 91 ? 23.673 -7.903 -22.607 1.00 93.38 91 GLU A O 1
ATOM 742 N N . GLY A 1 92 ? 21.614 -7.068 -22.921 1.00 93.50 92 GLY A N 1
ATOM 743 C CA . GLY A 1 92 ? 21.046 -7.471 -21.636 1.00 93.50 92 GLY A CA 1
ATOM 744 C C . GLY A 1 92 ? 20.367 -8.836 -21.612 1.00 93.50 92 GLY A C 1
ATOM 745 O O . GLY A 1 92 ? 19.830 -9.189 -20.570 1.00 93.50 92 GLY A O 1
ATOM 746 N N . GLU A 1 93 ? 20.362 -9.614 -22.699 1.00 94.88 93 GLU A N 1
ATOM 747 C CA . GLU A 1 93 ? 19.590 -10.869 -22.788 1.00 94.88 93 GLU A CA 1
ATOM 748 C C . GLU A 1 93 ? 19.865 -11.832 -21.615 1.00 94.88 93 GLU A C 1
ATOM 750 O O . GLU A 1 93 ? 18.940 -12.400 -21.035 1.00 94.88 93 GLU A O 1
ATOM 755 N N . SER A 1 94 ? 21.129 -11.950 -21.188 1.00 95.31 94 SER A N 1
ATOM 756 C CA . SER A 1 94 ? 21.546 -12.839 -20.091 1.00 95.31 94 SER A CA 1
ATOM 757 C C . SER A 1 94 ? 21.043 -12.433 -18.701 1.00 95.31 94 SER A C 1
ATOM 759 O O . SER A 1 94 ? 21.141 -13.224 -17.765 1.00 95.31 94 SER A O 1
ATOM 761 N N . GLU A 1 95 ? 20.530 -11.212 -18.547 1.00 95.31 95 GLU A N 1
ATOM 762 C CA . GLU A 1 95 ? 20.010 -10.674 -17.283 1.00 95.31 95 GLU A CA 1
ATOM 763 C C . GLU A 1 95 ? 18.558 -11.085 -17.008 1.00 95.31 95 GLU A C 1
ATOM 765 O O . GLU A 1 95 ? 18.013 -10.779 -15.942 1.00 95.31 95 GLU A O 1
ATOM 770 N N . PHE A 1 96 ? 17.926 -11.764 -17.968 1.00 96.62 96 PHE A N 1
ATOM 771 C CA . PHE A 1 96 ? 16.517 -12.124 -17.934 1.00 96.62 96 PHE A CA 1
ATOM 772 C C . PHE A 1 96 ? 16.321 -13.620 -18.208 1.00 96.62 96 PHE A C 1
ATOM 774 O O . PHE A 1 96 ? 17.084 -14.234 -18.956 1.00 96.62 96 PHE A O 1
ATOM 781 N N . PRO A 1 97 ? 15.290 -14.247 -17.618 1.00 96.00 97 PRO A N 1
ATOM 782 C CA . PRO A 1 97 ? 14.995 -15.639 -17.906 1.00 96.00 97 PRO A CA 1
ATOM 783 C C . PRO A 1 97 ? 14.520 -15.816 -19.362 1.00 96.00 97 PRO A C 1
ATOM 785 O O . PRO A 1 97 ? 13.735 -14.992 -19.841 1.00 96.00 97 PRO A O 1
ATOM 788 N N . PRO A 1 98 ? 14.895 -16.922 -20.043 1.00 95.19 98 PRO A N 1
ATOM 789 C CA . PRO A 1 98 ? 14.526 -17.167 -21.443 1.00 95.19 98 PRO A CA 1
ATOM 790 C C . PRO A 1 98 ? 13.019 -17.112 -21.722 1.00 95.19 98 PRO A C 1
ATOM 792 O O . PRO A 1 98 ? 12.603 -16.713 -22.804 1.00 95.19 98 PRO A O 1
ATOM 795 N N . THR A 1 99 ? 12.191 -17.453 -20.731 1.00 95.06 99 THR A N 1
ATOM 796 C CA . THR A 1 99 ? 10.724 -17.443 -20.836 1.00 95.06 99 THR A CA 1
ATOM 797 C C . THR A 1 99 ? 10.142 -16.053 -21.105 1.00 95.06 99 THR A C 1
ATOM 799 O O . THR A 1 99 ? 9.021 -15.950 -21.591 1.00 95.06 99 THR A O 1
ATOM 802 N N . LEU A 1 100 ? 10.868 -14.969 -20.792 1.00 95.56 100 LEU A N 1
ATOM 803 C CA . LEU A 1 100 ? 10.399 -13.603 -21.066 1.00 95.56 100 LEU A CA 1
ATOM 804 C C . LEU A 1 100 ? 10.518 -13.215 -22.545 1.00 95.56 100 LEU A C 1
ATOM 806 O O . LEU A 1 100 ? 9.854 -12.276 -22.969 1.00 95.56 100 LEU A O 1
ATOM 810 N N . PHE A 1 101 ? 11.320 -13.941 -23.327 1.00 95.81 101 PHE A N 1
ATOM 811 C CA . PHE A 1 101 ? 11.510 -13.709 -24.764 1.00 95.81 101 PHE A CA 1
ATOM 812 C C . PHE A 1 101 ? 10.529 -14.505 -25.638 1.00 95.81 101 PHE A C 1
ATOM 814 O O . PHE A 1 101 ? 10.588 -14.433 -26.865 1.00 95.81 101 PHE A O 1
ATOM 821 N N . GLU A 1 102 ? 9.624 -15.270 -25.023 1.00 93.62 102 GLU A N 1
ATOM 822 C CA . GLU A 1 102 ? 8.548 -15.971 -25.724 1.00 93.62 102 GLU A CA 1
ATOM 823 C C . GLU A 1 102 ? 7.495 -14.989 -26.271 1.00 93.62 102 GLU A C 1
ATOM 825 O O . GLU A 1 102 ? 7.281 -13.899 -25.730 1.00 93.62 102 GLU A O 1
ATOM 830 N N . GLU A 1 103 ? 6.815 -15.384 -27.353 1.00 89.94 103 GLU A N 1
ATOM 831 C CA . GLU A 1 103 ? 5.757 -14.581 -27.973 1.00 89.94 103 GLU A CA 1
ATOM 832 C C . GLU A 1 103 ? 4.588 -14.328 -27.004 1.00 89.94 103 GLU A C 1
ATOM 834 O O . GLU A 1 103 ? 4.153 -15.216 -26.272 1.00 89.94 103 GLU A O 1
ATOM 839 N N . GLY A 1 104 ? 4.026 -13.117 -27.047 1.00 88.25 104 GLY A N 1
ATOM 840 C CA . GLY A 1 104 ? 2.839 -12.744 -26.268 1.00 88.25 104 GLY A CA 1
ATOM 841 C C . GLY A 1 104 ? 3.124 -12.100 -24.909 1.00 88.25 104 GLY A C 1
ATOM 842 O O . GLY A 1 104 ? 2.180 -11.650 -24.259 1.00 88.25 104 GLY A O 1
ATOM 843 N N . ASN A 1 105 ? 4.391 -12.001 -24.498 1.00 92.19 105 ASN A N 1
ATOM 844 C CA . ASN A 1 105 ? 4.776 -11.205 -23.336 1.00 92.19 105 ASN A CA 1
ATOM 845 C C . ASN A 1 105 ? 4.689 -9.701 -23.630 1.00 92.19 105 ASN A C 1
ATOM 847 O O . ASN A 1 105 ? 5.047 -9.233 -24.712 1.00 92.19 105 ASN A O 1
ATOM 851 N N . ASP A 1 106 ? 4.230 -8.939 -22.639 1.00 93.81 106 ASP A N 1
ATOM 852 C CA . ASP A 1 106 ? 4.186 -7.481 -22.719 1.00 93.81 106 ASP A CA 1
ATOM 853 C C . ASP A 1 106 ? 5.611 -6.886 -22.683 1.00 93.81 106 ASP A C 1
ATOM 855 O O . ASP A 1 106 ? 6.414 -7.318 -21.851 1.00 93.81 106 ASP A O 1
ATOM 859 N N . PRO A 1 107 ? 5.947 -5.878 -23.514 1.00 94.62 107 PRO A 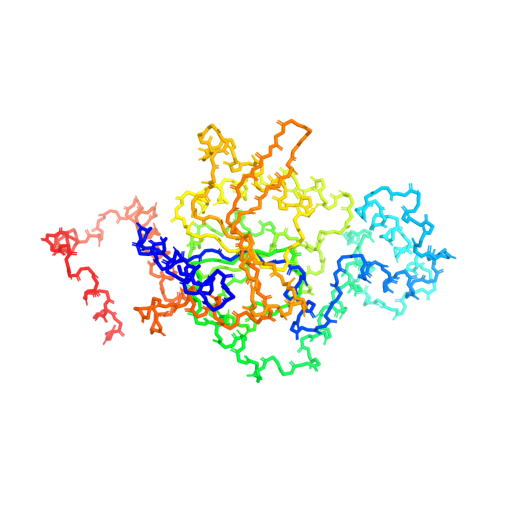N 1
ATOM 860 C CA . PRO A 1 107 ? 7.283 -5.280 -23.547 1.00 94.62 107 PRO A CA 1
ATOM 861 C C . PRO A 1 107 ? 7.807 -4.791 -22.191 1.00 94.62 107 PRO A C 1
ATOM 863 O O . PRO A 1 107 ? 9.016 -4.840 -21.956 1.00 94.62 107 PRO A O 1
ATOM 866 N N . SER A 1 108 ? 6.925 -4.366 -21.279 1.00 96.50 108 SER A N 1
ATOM 867 C CA . SER A 1 108 ? 7.302 -3.889 -19.942 1.00 96.50 108 SER A CA 1
ATOM 868 C C . SER A 1 108 ? 7.723 -5.007 -18.978 1.00 96.50 108 SER A C 1
ATOM 870 O O . SER A 1 108 ? 8.209 -4.720 -17.878 1.00 96.50 108 SER A O 1
ATOM 872 N N . ILE A 1 109 ? 7.581 -6.285 -19.361 1.00 97.06 109 ILE A N 1
ATOM 873 C CA . ILE A 1 109 ? 7.843 -7.427 -18.476 1.00 97.06 109 ILE A CA 1
ATOM 874 C C . ILE A 1 109 ? 9.281 -7.459 -17.953 1.00 97.06 109 ILE A C 1
ATOM 876 O O . ILE A 1 109 ? 9.498 -7.839 -16.806 1.00 97.06 109 ILE A O 1
ATOM 880 N N . TYR A 1 110 ? 10.259 -7.007 -18.741 1.00 97.81 110 TYR A N 1
ATOM 881 C CA . TYR A 1 110 ? 11.667 -6.961 -18.338 1.00 97.81 110 TYR A CA 1
ATOM 882 C C . TYR A 1 110 ? 11.881 -5.989 -17.174 1.00 97.81 110 TYR A C 1
ATOM 884 O O . TYR A 1 110 ? 12.510 -6.325 -16.168 1.00 97.81 110 TYR A O 1
ATOM 892 N N . PHE A 1 111 ? 11.271 -4.807 -17.260 1.00 98.12 111 PHE A N 1
ATOM 893 C CA . PHE A 1 111 ? 11.309 -3.818 -16.189 1.00 98.12 111 PHE A CA 1
ATOM 894 C C . PHE A 1 111 ? 10.611 -4.336 -14.926 1.00 98.12 111 PHE A C 1
ATOM 896 O O . PHE A 1 111 ? 11.167 -4.295 -13.826 1.00 98.12 111 PHE A O 1
ATOM 903 N N . LYS A 1 112 ? 9.421 -4.925 -15.089 1.00 97.81 112 LYS A N 1
ATOM 904 C CA . LYS A 1 112 ? 8.645 -5.523 -13.992 1.00 97.81 112 LYS A CA 1
ATOM 905 C C . LYS A 1 112 ? 9.345 -6.721 -13.347 1.00 97.81 112 LYS A C 1
ATOM 907 O O . LYS A 1 112 ? 9.253 -6.908 -12.132 1.00 97.81 112 LYS A O 1
ATOM 912 N N . HIS A 1 113 ? 10.085 -7.512 -14.122 1.00 97.81 113 HIS A N 1
ATOM 913 C CA . HIS A 1 113 ? 10.898 -8.617 -13.621 1.00 97.81 113 HIS A CA 1
ATOM 914 C C . HIS A 1 113 ? 12.005 -8.110 -12.691 1.00 97.81 113 HIS A C 1
ATOM 916 O O . HIS A 1 113 ? 12.173 -8.627 -11.588 1.00 97.81 113 HIS A O 1
ATOM 922 N N . LYS A 1 114 ? 12.709 -7.045 -13.083 1.00 97.62 114 LYS A N 1
ATOM 923 C CA . LYS A 1 114 ? 13.778 -6.453 -12.268 1.00 97.62 114 LYS A CA 1
ATOM 924 C C . LYS A 1 114 ? 13.235 -5.812 -10.989 1.00 97.62 114 LYS A C 1
ATOM 926 O O . LYS A 1 114 ? 13.778 -6.056 -9.915 1.00 97.62 114 LYS A O 1
ATOM 931 N N . ILE A 1 115 ? 12.083 -5.140 -11.061 1.00 97.31 115 ILE A N 1
ATOM 932 C CA . ILE A 1 115 ? 11.337 -4.690 -9.870 1.00 97.31 115 ILE A CA 1
ATOM 933 C C . ILE A 1 115 ? 11.012 -5.875 -8.953 1.00 97.31 115 ILE A C 1
ATOM 935 O O . ILE A 1 115 ? 11.250 -5.819 -7.747 1.00 97.31 115 ILE A O 1
ATOM 939 N N . SER A 1 116 ? 10.495 -6.965 -9.519 1.00 96.44 116 SER A N 1
ATOM 940 C CA . SER A 1 116 ? 10.149 -8.163 -8.754 1.00 96.44 116 SER A CA 1
ATOM 941 C C . SER A 1 116 ? 11.362 -8.758 -8.044 1.00 96.44 116 SER A C 1
ATOM 943 O O . SER A 1 116 ? 11.259 -9.111 -6.871 1.00 96.44 116 SER A O 1
ATOM 945 N N . ASN A 1 117 ? 12.521 -8.809 -8.704 1.00 95.25 117 ASN A N 1
ATOM 946 C CA . ASN A 1 117 ? 13.766 -9.290 -8.104 1.00 95.25 117 ASN A CA 1
ATOM 947 C C . ASN A 1 117 ? 14.198 -8.427 -6.912 1.00 95.25 117 ASN A C 1
ATOM 949 O O . ASN A 1 117 ? 14.523 -8.986 -5.865 1.00 95.25 117 ASN A O 1
ATOM 953 N N . ILE A 1 118 ? 14.120 -7.094 -7.033 1.00 94.81 118 ILE A N 1
ATOM 954 C CA . ILE A 1 118 ? 14.428 -6.162 -5.934 1.00 94.81 118 ILE A CA 1
ATOM 955 C C . ILE A 1 118 ? 13.552 -6.459 -4.714 1.00 94.81 118 ILE A C 1
ATOM 957 O O . ILE A 1 118 ? 14.057 -6.587 -3.607 1.00 94.81 118 ILE A O 1
ATOM 961 N N . PHE A 1 119 ? 12.235 -6.588 -4.880 1.00 94.06 119 PHE A N 1
ATOM 962 C CA . PHE A 1 119 ? 11.355 -6.798 -3.725 1.00 94.06 119 PHE A CA 1
ATOM 963 C C . PHE A 1 119 ? 11.397 -8.230 -3.175 1.00 94.06 119 PHE A C 1
ATOM 965 O O . PHE A 1 119 ? 11.229 -8.419 -1.969 1.00 94.06 119 PHE A O 1
ATOM 972 N N . ASN A 1 120 ? 11.660 -9.234 -4.016 1.00 92.69 120 ASN A N 1
ATOM 973 C CA . ASN A 1 120 ? 11.835 -10.615 -3.563 1.00 92.69 120 ASN A CA 1
ATOM 974 C C . ASN A 1 120 ? 13.107 -10.787 -2.713 1.00 92.69 120 ASN A C 1
ATOM 976 O O . ASN A 1 120 ? 13.078 -11.559 -1.751 1.00 92.69 120 ASN A O 1
ATOM 980 N N . SER A 1 121 ? 14.195 -10.062 -3.005 1.00 90.50 121 SER A N 1
ATOM 981 C CA . SER A 1 121 ? 15.420 -10.133 -2.192 1.00 90.50 121 SER A CA 1
ATOM 982 C C . SER A 1 121 ? 15.244 -9.507 -0.804 1.00 90.50 121 SER A C 1
ATOM 984 O O . SER A 1 121 ? 15.745 -10.053 0.178 1.00 90.50 121 SER A O 1
ATOM 986 N N . LEU A 1 122 ? 14.440 -8.442 -0.678 1.00 87.69 122 LEU A N 1
ATOM 987 C CA . LEU A 1 122 ? 14.195 -7.765 0.606 1.00 87.69 122 LEU A CA 1
ATOM 988 C C . LEU A 1 122 ? 13.605 -8.679 1.692 1.00 87.69 122 LEU A C 1
ATOM 990 O O . LEU A 1 122 ? 13.879 -8.479 2.875 1.00 87.69 122 LEU A O 1
ATOM 994 N N . ILE A 1 123 ? 12.785 -9.663 1.309 1.00 77.25 123 ILE A N 1
ATOM 995 C CA . ILE A 1 123 ? 12.166 -10.605 2.257 1.00 77.25 123 ILE A CA 1
ATOM 996 C C . ILE A 1 123 ? 13.165 -11.676 2.696 1.00 77.25 123 ILE A C 1
ATOM 998 O O . ILE A 1 123 ? 13.160 -12.093 3.851 1.00 77.25 123 ILE A O 1
ATOM 1002 N N . GLN A 1 124 ? 14.024 -12.129 1.781 1.00 67.06 124 GLN A N 1
ATOM 1003 C CA . GLN A 1 124 ? 14.993 -13.191 2.062 1.00 67.06 124 GLN A CA 1
ATOM 1004 C C . GLN A 1 124 ? 16.111 -12.715 2.999 1.00 67.06 124 GLN A C 1
ATOM 1006 O O . GLN A 1 124 ? 16.673 -13.514 3.744 1.00 67.06 124 GLN A O 1
ATOM 1011 N N . GLU A 1 125 ? 16.411 -11.415 2.991 1.00 58.25 125 GLU A N 1
ATOM 1012 C CA . GLU A 1 125 ? 17.559 -10.842 3.696 1.00 58.25 125 GLU A CA 1
ATOM 1013 C C . GLU A 1 125 ? 17.277 -10.393 5.143 1.00 58.25 125 GLU A C 1
ATOM 1015 O O . GLU A 1 125 ? 18.218 -10.030 5.852 1.00 58.25 125 GLU A O 1
ATOM 1020 N N . LYS A 1 126 ? 16.026 -10.429 5.639 1.00 58.66 126 LYS A N 1
ATOM 1021 C CA . LYS A 1 126 ? 15.703 -9.932 6.993 1.00 58.66 126 LYS A CA 1
ATOM 1022 C C . LYS A 1 126 ? 14.761 -10.828 7.791 1.00 58.66 126 LYS A C 1
ATOM 1024 O O . LYS A 1 126 ? 13.633 -11.103 7.396 1.00 58.66 126 LYS A O 1
ATOM 1029 N N . GLN A 1 127 ? 15.198 -11.182 9.002 1.00 56.12 127 GLN A N 1
ATOM 1030 C CA . GLN A 1 127 ? 14.321 -11.695 10.052 1.00 56.12 127 GLN A CA 1
ATOM 1031 C C . GLN A 1 127 ? 13.390 -10.567 10.522 1.00 56.12 127 GLN A C 1
ATOM 1033 O O . GLN A 1 127 ? 13.696 -9.829 11.451 1.00 56.12 127 GLN A O 1
ATOM 1038 N N . ILE A 1 128 ? 12.223 -10.453 9.884 1.00 64.44 128 ILE A N 1
ATOM 1039 C CA . ILE A 1 128 ? 11.087 -9.618 10.329 1.00 64.44 128 ILE A CA 1
ATOM 1040 C C . ILE A 1 128 ? 10.605 -10.029 11.747 1.00 64.44 128 ILE A C 1
ATOM 1042 O O . ILE A 1 128 ? 9.872 -9.293 12.398 1.00 64.44 128 ILE A O 1
ATOM 1046 N N . VAL A 1 129 ? 11.043 -11.200 12.222 1.00 55.62 129 VAL A N 1
ATOM 1047 C CA . VAL A 1 129 ? 10.540 -11.948 13.383 1.00 55.62 129 VAL A CA 1
ATOM 1048 C C . VAL A 1 129 ? 10.846 -11.295 14.745 1.00 55.62 129 VAL A C 1
ATOM 1050 O O . VAL A 1 129 ? 10.068 -11.499 15.668 1.00 55.62 129 VAL A O 1
ATOM 1053 N N . ASP A 1 130 ? 11.882 -10.455 14.872 1.00 65.69 130 ASP A N 1
ATOM 1054 C CA . ASP A 1 130 ? 12.307 -9.871 16.167 1.00 65.69 130 ASP A CA 1
ATOM 1055 C C . ASP A 1 130 ? 11.989 -8.366 16.302 1.00 65.69 130 ASP A C 1
ATOM 1057 O O . ASP A 1 130 ? 12.776 -7.586 16.844 1.00 65.69 130 ASP A O 1
ATOM 1061 N N . ASN A 1 131 ? 10.848 -7.913 15.775 1.00 84.88 131 ASN A N 1
ATOM 1062 C CA . ASN A 1 131 ? 10.435 -6.511 15.877 1.00 84.88 131 ASN A CA 1
ATOM 1063 C C . ASN A 1 131 ? 9.136 -6.353 16.685 1.00 84.88 131 ASN A C 1
ATOM 1065 O O . ASN A 1 131 ? 8.058 -6.727 16.224 1.00 84.88 131 ASN A O 1
ATOM 1069 N N . ASP A 1 132 ? 9.232 -5.724 17.861 1.00 89.62 132 ASP A N 1
ATOM 1070 C CA . ASP A 1 132 ? 8.096 -5.487 18.764 1.00 89.62 132 ASP A CA 1
ATOM 1071 C C . ASP A 1 132 ? 6.946 -4.708 18.104 1.00 89.62 132 ASP A C 1
ATOM 1073 O O . ASP A 1 132 ? 5.775 -4.983 18.367 1.00 89.62 132 ASP A O 1
ATOM 1077 N N . GLU A 1 133 ? 7.243 -3.739 17.229 1.00 92.62 133 GLU A N 1
ATOM 1078 C CA . GLU A 1 133 ? 6.195 -3.030 16.487 1.00 92.62 133 GLU A CA 1
ATOM 1079 C C . GLU A 1 133 ? 5.478 -3.955 15.508 1.00 92.62 133 GLU A C 1
ATOM 1081 O O . GLU A 1 133 ? 4.267 -3.839 15.353 1.00 92.62 133 GLU A O 1
ATOM 1086 N N . VAL A 1 134 ? 6.197 -4.875 14.861 1.00 91.88 134 VAL A N 1
ATOM 1087 C CA . VAL A 1 134 ? 5.599 -5.835 13.923 1.00 91.88 134 VAL A CA 1
ATOM 1088 C C . VAL A 1 134 ? 4.697 -6.819 14.662 1.00 91.88 134 VAL A C 1
ATOM 1090 O O . VAL A 1 134 ? 3.598 -7.114 14.194 1.00 91.88 134 VAL A O 1
ATOM 1093 N N . GLU A 1 135 ? 5.101 -7.268 15.849 1.00 90.81 135 GLU A N 1
ATOM 1094 C CA . GLU A 1 135 ? 4.266 -8.136 16.682 1.00 90.81 135 GLU A CA 1
ATOM 1095 C C . GLU A 1 135 ? 3.022 -7.418 17.221 1.00 90.81 135 GLU A C 1
ATOM 1097 O O . GLU A 1 135 ? 1.954 -8.019 17.343 1.00 90.81 135 GLU A O 1
ATOM 1102 N N . LEU A 1 136 ? 3.113 -6.114 17.496 1.00 93.69 136 LEU A N 1
ATOM 1103 C CA . LEU A 1 136 ? 1.943 -5.301 17.834 1.00 93.69 136 LEU A CA 1
ATOM 1104 C C . LEU A 1 136 ? 1.058 -5.031 16.616 1.00 93.69 136 LEU A C 1
ATOM 1106 O O . LEU A 1 136 ? -0.163 -5.070 16.744 1.00 93.69 136 LEU A O 1
ATOM 1110 N N . LEU A 1 137 ? 1.647 -4.820 15.436 1.00 94.19 137 LEU A N 1
ATOM 1111 C CA . LEU A 1 137 ? 0.906 -4.698 14.185 1.00 94.19 137 LEU A CA 1
ATOM 1112 C C . LEU A 1 137 ? 0.110 -5.977 13.912 1.00 94.19 137 LEU A C 1
ATOM 1114 O O . LEU A 1 137 ? -1.080 -5.887 13.641 1.00 94.19 137 LEU A O 1
ATOM 1118 N N . ARG A 1 138 ? 0.713 -7.160 14.081 1.00 90.94 138 ARG A N 1
ATOM 1119 C CA . ARG A 1 138 ? 0.033 -8.460 13.931 1.00 90.94 138 ARG A CA 1
ATOM 1120 C C . ARG A 1 138 ? -1.240 -8.560 14.785 1.00 90.94 138 ARG A C 1
ATOM 1122 O O . ARG A 1 138 ? -2.248 -9.087 14.322 1.00 90.94 138 ARG A O 1
ATOM 1129 N N . LYS A 1 139 ? -1.213 -8.007 16.002 1.00 91.06 139 LYS A N 1
ATOM 1130 C CA . LYS A 1 139 ? -2.342 -8.000 16.955 1.00 91.06 139 LYS A CA 1
ATOM 1131 C C . LYS A 1 139 ? -3.459 -7.016 16.606 1.00 91.06 139 LYS A C 1
ATOM 1133 O O . LYS A 1 139 ? -4.488 -7.012 17.271 1.00 91.06 139 LYS A O 1
ATOM 1138 N N . VAL A 1 140 ? -3.299 -6.192 15.569 1.00 92.62 140 VAL A N 1
ATOM 1139 C CA . VAL A 1 140 ? -4.381 -5.320 15.088 1.00 92.62 140 VAL A CA 1
ATOM 1140 C C . VAL A 1 140 ? -5.550 -6.136 14.521 1.00 92.62 140 VAL A C 1
ATOM 1142 O O . VAL A 1 140 ? -6.680 -5.657 14.541 1.00 92.62 140 VAL A O 1
ATOM 1145 N N . HIS A 1 141 ? -5.301 -7.363 14.038 1.00 89.25 141 HIS A N 1
ATOM 1146 C CA . HIS A 1 141 ? -6.315 -8.251 13.451 1.00 89.25 141 HIS A CA 1
ATOM 1147 C C . HIS A 1 141 ? -7.285 -7.520 12.500 1.00 89.25 141 HIS A C 1
ATOM 1149 O O . HIS A 1 141 ? -8.502 -7.530 12.724 1.00 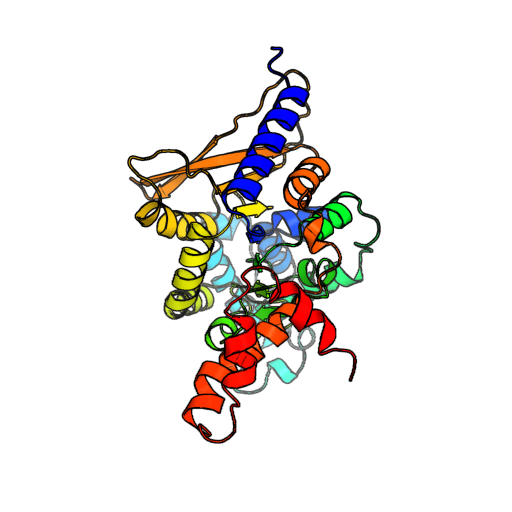89.25 141 HIS A O 1
ATOM 1155 N N . PRO A 1 142 ? -6.766 -6.851 11.453 1.00 92.81 142 PRO A N 1
ATOM 1156 C CA . PRO A 1 142 ? -7.591 -6.012 10.599 1.00 92.81 142 PRO A CA 1
ATOM 1157 C C . PRO A 1 142 ? -8.626 -6.827 9.820 1.00 92.81 142 PRO A C 1
ATOM 1159 O O . PRO A 1 142 ? -8.406 -7.987 9.480 1.00 92.81 142 PRO A O 1
ATOM 1162 N N . HIS A 1 143 ? -9.750 -6.200 9.481 1.00 90.38 143 HIS A N 1
ATOM 1163 C CA . HIS A 1 143 ? -10.775 -6.817 8.642 1.00 90.38 143 HIS A CA 1
ATOM 1164 C C . HIS A 1 143 ? -10.206 -7.182 7.269 1.00 90.38 143 HIS A C 1
ATOM 1166 O O . HIS A 1 143 ? -10.421 -8.278 6.760 1.00 90.38 143 HIS A O 1
ATOM 1172 N N . SER A 1 144 ? -9.471 -6.247 6.673 1.00 91.81 144 SER A N 1
ATOM 1173 C CA . SER A 1 144 ? -8.782 -6.384 5.396 1.00 91.81 144 SER A CA 1
ATOM 1174 C C . SER A 1 144 ? -7.629 -5.385 5.330 1.00 91.81 144 SER A C 1
ATOM 1176 O O . SER A 1 144 ? -7.606 -4.381 6.048 1.00 91.81 144 SER A O 1
ATOM 1178 N N . ILE A 1 145 ? -6.668 -5.664 4.456 1.00 93.94 145 ILE A N 1
ATOM 1179 C CA . ILE A 1 145 ? -5.505 -4.816 4.204 1.00 93.94 145 ILE A CA 1
ATOM 1180 C C . ILE A 1 145 ? -5.499 -4.435 2.728 1.00 93.94 145 ILE A C 1
ATOM 1182 O O . ILE A 1 145 ? -5.712 -5.281 1.864 1.00 93.94 145 ILE A O 1
ATOM 1186 N N . ILE A 1 146 ? -5.238 -3.169 2.425 1.00 91.44 146 ILE A N 1
ATOM 1187 C CA . ILE A 1 146 ? -5.105 -2.642 1.066 1.00 91.44 146 ILE A CA 1
ATOM 1188 C C . ILE A 1 146 ? -3.718 -2.040 0.925 1.00 91.44 146 ILE A C 1
ATOM 1190 O O . ILE A 1 146 ? -3.287 -1.256 1.769 1.00 91.44 146 ILE A O 1
ATOM 1194 N N . THR A 1 147 ? -3.007 -2.387 -0.143 1.00 92.31 147 THR A N 1
ATOM 1195 C CA . THR A 1 147 ? -1.642 -1.908 -0.346 1.00 92.31 147 THR A CA 1
ATOM 1196 C C . THR A 1 147 ? -1.309 -1.646 -1.807 1.00 92.31 147 THR A C 1
ATOM 1198 O O . THR A 1 147 ? -1.753 -2.360 -2.709 1.00 92.31 147 THR A O 1
ATOM 1201 N N . THR A 1 148 ? -0.496 -0.616 -2.025 1.00 89.75 148 THR A N 1
ATOM 1202 C CA . THR A 1 148 ? 0.169 -0.310 -3.298 1.00 89.75 148 THR A CA 1
ATOM 1203 C C . THR A 1 148 ? 1.592 -0.876 -3.364 1.00 89.75 148 THR A C 1
ATOM 1205 O O . THR A 1 148 ? 2.298 -0.632 -4.340 1.00 89.75 148 THR A O 1
ATOM 1208 N N . ASN A 1 149 ? 2.025 -1.627 -2.345 1.00 93.00 149 ASN A N 1
ATOM 1209 C CA . ASN A 1 149 ? 3.370 -2.187 -2.264 1.00 93.00 149 ASN A CA 1
ATOM 1210 C C . ASN A 1 149 ? 3.472 -3.514 -3.020 1.00 93.00 149 ASN A C 1
ATOM 1212 O O . ASN A 1 149 ? 2.532 -4.312 -3.047 1.00 93.00 149 ASN A O 1
ATOM 1216 N N . TYR A 1 150 ? 4.656 -3.777 -3.574 1.00 94.81 150 TYR A N 1
ATOM 1217 C CA . TYR A 1 150 ? 4.917 -4.993 -4.341 1.00 94.81 150 TYR A CA 1
ATOM 1218 C C . TYR A 1 150 ? 5.435 -6.148 -3.473 1.00 94.81 150 TYR A C 1
ATOM 1220 O O . TYR A 1 150 ? 5.168 -7.301 -3.808 1.00 94.81 150 TYR A O 1
ATOM 1228 N N . ASP A 1 151 ? 6.132 -5.858 -2.368 1.00 94.38 151 ASP A N 1
ATOM 1229 C CA . ASP A 1 151 ? 6.740 -6.850 -1.468 1.00 94.38 151 ASP A CA 1
ATOM 1230 C C . ASP A 1 151 ? 5.730 -7.700 -0.692 1.00 94.38 151 ASP A C 1
ATOM 1232 O O . ASP A 1 151 ? 4.569 -7.335 -0.541 1.00 94.38 151 ASP A O 1
ATOM 1236 N N . GLY A 1 152 ? 6.197 -8.836 -0.180 1.00 92.75 152 GLY A N 1
ATOM 1237 C CA . GLY A 1 152 ? 5.434 -9.803 0.611 1.00 92.75 152 GLY A CA 1
ATOM 1238 C C . GLY A 1 152 ? 5.494 -9.598 2.133 1.00 92.75 152 GLY A C 1
ATOM 1239 O O . GLY A 1 152 ? 5.344 -10.570 2.882 1.00 92.75 152 GLY A O 1
ATOM 1240 N N . LEU A 1 153 ? 5.785 -8.380 2.621 1.00 93.38 153 LEU A N 1
ATOM 1241 C CA . LEU A 1 153 ? 5.879 -8.103 4.062 1.00 93.38 153 LEU A CA 1
ATOM 1242 C C . LEU A 1 153 ? 4.559 -8.412 4.771 1.00 93.38 153 LEU A C 1
ATOM 1244 O O . LEU A 1 153 ? 4.550 -9.078 5.802 1.00 93.38 153 LEU A O 1
ATOM 1248 N N . LEU A 1 154 ? 3.442 -7.944 4.215 1.00 94.38 154 LEU A N 1
ATOM 1249 C CA . LEU A 1 154 ? 2.124 -8.091 4.834 1.00 94.38 154 LEU A CA 1
ATOM 1250 C C . LEU A 1 154 ? 1.688 -9.553 4.887 1.00 94.38 154 LEU A C 1
ATOM 1252 O O . LEU A 1 154 ? 1.131 -9.984 5.887 1.00 94.38 154 LEU A O 1
ATOM 1256 N N . GLU A 1 155 ? 2.006 -10.331 3.860 1.00 93.38 155 GLU A N 1
ATOM 1257 C CA . GLU A 1 155 ? 1.781 -11.773 3.802 1.00 93.38 155 GLU A CA 1
ATOM 1258 C C . GLU A 1 155 ? 2.610 -12.518 4.861 1.00 93.38 155 GLU A C 1
ATOM 1260 O O . GLU A 1 155 ? 2.164 -13.532 5.393 1.00 93.38 155 GLU A O 1
ATOM 1265 N N . SER A 1 156 ? 3.790 -11.996 5.209 1.00 91.19 156 SER A N 1
ATOM 1266 C CA . SER A 1 156 ? 4.636 -12.539 6.281 1.00 91.19 156 SER A CA 1
ATOM 1267 C C . SER A 1 156 ? 4.114 -12.172 7.680 1.00 91.19 156 SER A C 1
ATOM 1269 O O . SER A 1 156 ? 4.192 -12.977 8.612 1.00 91.19 156 SER A O 1
ATOM 1271 N N . ILE A 1 157 ? 3.557 -10.966 7.842 1.00 91.69 157 ILE A N 1
ATOM 1272 C CA . ILE A 1 157 ? 2.940 -10.506 9.099 1.00 91.69 157 ILE A CA 1
ATOM 1273 C C . ILE A 1 157 ? 1.574 -11.177 9.318 1.00 91.69 157 ILE A C 1
ATOM 1275 O O . ILE A 1 157 ? 1.225 -11.500 10.449 1.00 91.69 157 ILE A O 1
ATOM 1279 N N . TYR A 1 158 ? 0.828 -11.451 8.251 1.00 91.56 158 TYR A N 1
ATOM 1280 C CA . TYR A 1 158 ? -0.521 -12.013 8.297 1.00 91.56 158 TYR A CA 1
ATOM 1281 C C . TYR A 1 158 ? -0.628 -13.279 7.423 1.00 91.56 158 TYR A C 1
ATOM 1283 O O . TYR A 1 158 ? -1.303 -13.273 6.390 1.00 91.56 158 TYR A O 1
ATOM 1291 N N . PRO A 1 159 ? 0.024 -14.394 7.804 1.00 89.69 159 PRO A N 1
ATOM 1292 C CA . PRO A 1 159 ? 0.044 -15.635 7.012 1.00 89.69 159 PRO A CA 1
ATOM 1293 C C . PRO A 1 159 ? -1.339 -16.296 6.842 1.00 89.69 159 PRO A C 1
ATOM 1295 O O . PRO A 1 159 ? -1.559 -17.166 5.986 1.00 89.69 159 PRO A O 1
ATOM 1298 N N . GLU A 1 160 ? -2.300 -15.930 7.684 1.00 86.75 160 GLU A N 1
ATOM 1299 C CA . GLU A 1 160 ? -3.700 -16.324 7.606 1.00 86.75 160 GLU A CA 1
ATOM 1300 C C . GLU A 1 160 ? -4.513 -15.510 6.585 1.00 86.75 160 GLU A C 1
ATOM 1302 O O . GLU A 1 160 ? -5.611 -15.922 6.200 1.00 86.75 160 GLU A O 1
ATOM 1307 N N . PHE A 1 161 ? -3.969 -14.408 6.072 1.00 91.06 161 PHE A N 1
ATOM 1308 C CA . PHE A 1 161 ? -4.645 -13.595 5.074 1.00 91.06 161 PHE A CA 1
ATOM 1309 C C . PHE A 1 161 ? -4.430 -14.158 3.667 1.00 91.06 161 PHE A C 1
ATOM 1311 O O . PHE A 1 161 ? -3.476 -14.888 3.391 1.00 91.06 161 PHE A O 1
ATOM 1318 N N . THR A 1 162 ? -5.355 -13.855 2.758 1.00 90.31 162 THR A N 1
ATOM 1319 C CA . THR A 1 162 ? -5.243 -14.261 1.352 1.00 90.31 162 THR A CA 1
ATOM 1320 C C . THR A 1 162 ? -4.873 -13.060 0.487 1.00 90.31 162 THR A C 1
ATOM 1322 O O . THR A 1 162 ? -5.649 -12.104 0.436 1.00 90.31 162 THR A O 1
ATOM 1325 N N . PRO A 1 163 ? -3.720 -13.094 -0.208 1.00 91.81 163 PRO A N 1
ATOM 1326 C CA . PRO A 1 163 ? -3.343 -12.033 -1.127 1.00 91.81 163 PRO A CA 1
ATOM 1327 C C . PRO A 1 163 ? -4.209 -12.086 -2.389 1.00 91.81 163 PRO A C 1
ATOM 1329 O O . PRO A 1 163 ? -4.291 -13.106 -3.077 1.00 91.81 163 PRO A O 1
ATOM 1332 N N . ILE A 1 164 ? -4.835 -10.959 -2.707 1.00 89.75 164 ILE A N 1
ATOM 1333 C CA . ILE A 1 164 ? -5.609 -10.730 -3.922 1.00 89.75 164 ILE A CA 1
ATOM 1334 C C . ILE A 1 164 ? -4.839 -9.711 -4.759 1.00 89.75 164 ILE A C 1
ATOM 1336 O O . ILE A 1 164 ? -4.767 -8.529 -4.426 1.00 89.75 164 ILE A O 1
ATOM 1340 N N . ILE A 1 165 ? -4.225 -10.196 -5.835 1.00 89.62 165 ILE A N 1
ATOM 1341 C CA . ILE A 1 165 ? -3.289 -9.421 -6.653 1.00 89.62 165 ILE A CA 1
ATOM 1342 C C . ILE A 1 165 ? -4.023 -8.828 -7.858 1.00 89.62 165 ILE A C 1
ATOM 1344 O O . ILE A 1 165 ? -4.626 -9.564 -8.650 1.00 89.62 165 ILE A O 1
ATOM 1348 N N . GLY A 1 166 ? -3.951 -7.503 -7.999 1.00 79.69 166 GLY A N 1
ATOM 1349 C CA . GLY A 1 166 ? -4.474 -6.759 -9.142 1.00 79.69 166 GLY A CA 1
ATOM 1350 C C . GLY A 1 166 ? -5.928 -7.109 -9.470 1.00 79.69 166 GLY A C 1
ATOM 1351 O O . GLY A 1 166 ? -6.828 -7.022 -8.636 1.00 79.69 166 GLY A O 1
ATOM 1352 N N . GLN A 1 167 ? -6.160 -7.545 -10.709 1.00 68.31 167 GLN A N 1
ATOM 1353 C CA . GLN A 1 167 ? -7.500 -7.777 -11.262 1.00 68.31 167 GLN A CA 1
ATOM 1354 C C . GLN A 1 167 ? -8.220 -9.005 -10.683 1.00 68.31 167 GLN A C 1
ATOM 1356 O O . GLN A 1 167 ? -9.426 -9.155 -10.893 1.00 68.31 167 GLN A O 1
ATOM 1361 N N . LYS A 1 168 ? -7.534 -9.866 -9.914 1.00 70.88 168 LYS A N 1
ATOM 1362 C CA . LYS A 1 168 ? -8.171 -11.019 -9.249 1.00 70.88 168 LYS A CA 1
ATOM 1363 C C . LYS A 1 168 ? -9.262 -10.594 -8.261 1.00 70.88 168 LYS A C 1
ATOM 1365 O O . LYS A 1 168 ? -10.142 -11.395 -7.962 1.00 70.88 168 LYS A O 1
ATOM 1370 N N . ILE A 1 169 ? -9.267 -9.326 -7.836 1.00 68.00 169 ILE A N 1
ATOM 1371 C CA . ILE A 1 169 ? -10.318 -8.743 -6.997 1.00 68.00 169 ILE A CA 1
ATOM 1372 C C . ILE A 1 169 ? -11.719 -8.852 -7.613 1.00 68.00 169 ILE A C 1
ATOM 1374 O O . ILE A 1 169 ? -12.681 -9.050 -6.881 1.00 68.00 169 ILE A O 1
ATOM 1378 N N . LEU A 1 170 ? -11.839 -8.804 -8.946 1.00 61.19 170 LEU A N 1
ATOM 1379 C CA . LEU A 1 170 ? -13.124 -8.925 -9.651 1.00 61.19 170 LEU A CA 1
ATOM 1380 C C . LEU A 1 170 ? -13.738 -10.327 -9.542 1.00 61.19 170 LEU A C 1
ATOM 1382 O O . LEU A 1 170 ? -14.938 -10.495 -9.732 1.00 61.19 170 LEU A O 1
ATOM 1386 N N . TYR A 1 171 ? -12.906 -11.332 -9.265 1.00 62.84 171 TYR A N 1
ATOM 1387 C CA . TYR A 1 171 ? -13.297 -12.739 -9.208 1.00 62.84 171 TYR A CA 1
ATOM 1388 C C . TYR A 1 171 ? -13.302 -13.289 -7.778 1.00 62.84 171 TYR A C 1
ATOM 1390 O O . TYR A 1 171 ? -13.778 -14.402 -7.547 1.00 62.84 171 TYR A O 1
ATOM 1398 N N . ALA A 1 172 ? -12.810 -12.513 -6.809 1.00 60.00 172 ALA A N 1
ATOM 1399 C CA . ALA A 1 172 ? -12.854 -12.825 -5.387 1.00 60.00 172 ALA A CA 1
ATOM 1400 C C . ALA A 1 172 ? -14.283 -12.619 -4.848 1.00 60.00 172 ALA A C 1
ATOM 1402 O O . ALA A 1 172 ? -14.557 -11.725 -4.057 1.00 60.00 172 ALA A O 1
ATOM 1403 N N . ASN A 1 173 ? -15.227 -13.443 -5.305 1.00 50.62 173 ASN A N 1
ATOM 1404 C CA . ASN A 1 173 ? -16.664 -13.240 -5.087 1.00 50.62 173 ASN A CA 1
ATOM 1405 C C . ASN A 1 173 ? -17.149 -13.448 -3.633 1.00 50.62 173 ASN A C 1
ATOM 1407 O O . ASN A 1 173 ? -18.350 -13.371 -3.392 1.00 50.62 173 ASN A O 1
ATOM 1411 N N . HIS A 1 174 ? -16.264 -13.738 -2.670 1.00 54.12 174 HIS A N 1
ATOM 1412 C CA . HIS A 1 174 ? -16.670 -14.214 -1.335 1.00 54.12 174 HIS A CA 1
ATOM 1413 C C . HIS A 1 174 ? -15.727 -13.801 -0.190 1.00 54.12 174 HIS A C 1
ATOM 1415 O O . HIS A 1 174 ? -15.922 -14.226 0.948 1.00 54.12 174 HIS A O 1
ATOM 1421 N N . GLY A 1 175 ? -14.684 -13.013 -0.463 1.00 55.62 175 GLY A N 1
ATOM 1422 C CA . GLY A 1 175 ? -13.749 -12.577 0.567 1.00 55.62 175 GLY A CA 1
ATOM 1423 C C . GLY A 1 175 ? -14.077 -11.171 1.058 1.00 55.62 175 GLY A C 1
ATOM 1424 O O . GLY A 1 175 ? -13.830 -10.173 0.380 1.00 55.62 175 GLY A O 1
ATOM 1425 N N . SER A 1 176 ? -14.684 -11.094 2.238 1.00 65.94 176 SER A N 1
ATOM 1426 C CA . SER A 1 176 ? -14.826 -9.846 2.994 1.00 65.94 176 SER A CA 1
ATOM 1427 C C . SER A 1 176 ? -13.728 -9.722 4.053 1.00 65.94 176 SER A C 1
ATOM 1429 O O . SER A 1 176 ? -13.147 -8.658 4.208 1.00 65.94 176 S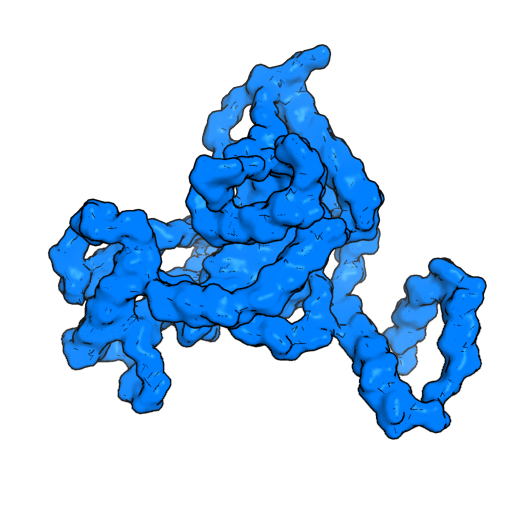ER A O 1
ATOM 1431 N N . ILE A 1 177 ? -13.370 -10.833 4.708 1.00 79.62 177 ILE A N 1
ATOM 1432 C CA . ILE A 1 177 ? -12.466 -10.846 5.867 1.00 79.62 177 ILE A CA 1
ATOM 1433 C C . ILE A 1 177 ? -11.122 -11.504 5.536 1.00 79.62 177 ILE A C 1
ATOM 1435 O O . ILE A 1 177 ? -11.061 -12.576 4.925 1.00 79.62 177 ILE A O 1
ATOM 1439 N N . GLY A 1 178 ? -10.035 -10.912 6.025 1.00 86.44 178 GLY A N 1
ATOM 1440 C CA . GLY A 1 178 ? -8.676 -11.442 5.989 1.00 86.44 178 GLY A CA 1
ATOM 1441 C C . GLY A 1 178 ? -8.024 -11.381 4.606 1.00 86.44 178 GLY A C 1
ATOM 1442 O O . GLY A 1 178 ? -7.277 -12.285 4.237 1.00 86.44 178 GLY A O 1
ATOM 1443 N N . GLU A 1 179 ? -8.350 -10.389 3.786 1.00 90.12 179 GLU A N 1
ATOM 1444 C CA . GLU A 1 179 ? -7.727 -10.225 2.470 1.00 90.12 179 GLU A CA 1
ATOM 1445 C C . GLU A 1 179 ? -6.579 -9.216 2.511 1.00 90.12 179 GLU A C 1
ATOM 1447 O O . GLU A 1 179 ? -6.633 -8.233 3.249 1.00 90.12 179 GLU A O 1
ATOM 1452 N N . ILE A 1 180 ? -5.559 -9.442 1.679 1.00 93.38 180 ILE A N 1
ATOM 1453 C CA . ILE A 1 180 ? -4.545 -8.435 1.343 1.00 93.38 180 ILE A CA 1
ATOM 1454 C C . ILE A 1 180 ? -4.761 -8.043 -0.118 1.00 93.38 180 ILE A C 1
ATOM 1456 O O . ILE A 1 180 ? -4.378 -8.769 -1.034 1.00 93.38 180 ILE A O 1
ATOM 1460 N N . LEU A 1 181 ? -5.407 -6.904 -0.343 1.00 90.81 181 LEU A N 1
ATOM 1461 C CA . LEU A 1 181 ? -5.690 -6.351 -1.662 1.00 90.81 181 LEU A CA 1
ATOM 1462 C C . LEU A 1 181 ? -4.460 -5.590 -2.176 1.00 90.81 181 LEU A C 1
ATOM 1464 O O . LEU A 1 181 ? -4.220 -4.445 -1.787 1.00 90.81 181 LEU A O 1
ATOM 1468 N N . LYS A 1 182 ? -3.684 -6.220 -3.064 1.00 92.19 182 LYS A N 1
ATOM 1469 C CA . LYS A 1 182 ? -2.482 -5.630 -3.677 1.00 92.19 182 LYS A CA 1
ATOM 1470 C C . LYS A 1 182 ? -2.847 -4.974 -4.996 1.00 92.19 182 LYS A C 1
ATOM 1472 O O . LYS A 1 182 ? -2.840 -5.605 -6.056 1.00 92.19 182 LYS A O 1
ATOM 1477 N N . ILE A 1 183 ? -3.237 -3.707 -4.917 1.00 87.38 183 ILE A N 1
ATOM 1478 C CA . ILE A 1 183 ? -3.910 -3.015 -6.021 1.00 87.38 183 ILE A CA 1
ATOM 1479 C C . ILE A 1 183 ? -2.957 -2.628 -7.156 1.00 87.38 183 ILE A C 1
ATOM 1481 O O . ILE A 1 183 ? -3.407 -2.500 -8.288 1.00 87.38 183 ILE A O 1
ATOM 1485 N N . HIS A 1 184 ? -1.655 -2.517 -6.881 1.00 89.50 184 HIS A N 1
ATOM 1486 C CA . HIS A 1 184 ? -0.619 -2.255 -7.889 1.00 89.50 184 HIS A CA 1
ATOM 1487 C C . HIS A 1 184 ? 0.168 -3.516 -8.283 1.00 89.50 184 HIS A C 1
ATOM 1489 O O . HIS A 1 184 ? 1.234 -3.421 -8.877 1.00 89.50 184 HIS A O 1
ATOM 1495 N N . GLY A 1 185 ? -0.339 -4.708 -7.963 1.00 92.31 185 GLY A N 1
ATOM 1496 C CA . GLY A 1 185 ? 0.349 -5.961 -8.269 1.00 92.31 185 GLY A CA 1
ATOM 1497 C C . GLY A 1 185 ? 1.308 -6.417 -7.173 1.00 92.31 185 GLY A C 1
ATOM 1498 O O . GLY A 1 185 ? 1.257 -5.950 -6.035 1.00 92.31 185 GLY A O 1
ATOM 1499 N N . CYS A 1 186 ? 2.144 -7.403 -7.494 1.00 95.31 186 CYS A N 1
ATOM 1500 C CA . CYS A 1 186 ? 3.006 -8.078 -6.526 1.00 95.31 186 CYS A CA 1
ATOM 1501 C C . CYS A 1 186 ? 4.298 -8.584 -7.177 1.00 95.31 186 CYS A C 1
ATOM 1503 O O . CYS A 1 186 ? 4.269 -9.066 -8.306 1.00 95.31 186 CYS A O 1
ATOM 1505 N N . CYS A 1 187 ? 5.404 -8.587 -6.431 1.00 95.19 187 CYS A N 1
ATOM 1506 C CA . CYS A 1 187 ? 6.686 -9.144 -6.877 1.00 95.19 187 CYS A CA 1
ATOM 1507 C C . CYS A 1 187 ? 6.657 -10.663 -7.137 1.00 95.19 187 CYS A C 1
ATOM 1509 O O . CYS A 1 187 ? 7.557 -11.198 -7.780 1.00 95.19 187 CYS A O 1
ATOM 1511 N N . SER A 1 188 ? 5.630 -11.374 -6.661 1.00 93.75 188 SER A N 1
ATOM 1512 C CA . SER A 1 188 ? 5.413 -12.793 -6.975 1.00 93.75 188 SER A CA 1
ATOM 1513 C C . SER A 1 188 ? 4.728 -13.037 -8.327 1.00 93.75 188 SER A C 1
ATOM 1515 O O . SER A 1 188 ? 4.629 -14.182 -8.758 1.00 93.75 188 SER A O 1
ATOM 1517 N N . SER A 1 189 ? 4.233 -11.983 -8.979 1.00 94.00 189 SER A N 1
ATOM 1518 C CA . SER A 1 189 ? 3.511 -12.025 -10.257 1.00 94.00 189 SER A CA 1
ATOM 1519 C C . SER A 1 189 ? 3.893 -10.766 -11.047 1.00 94.00 189 SER A C 1
ATOM 1521 O O . SER A 1 189 ? 3.134 -9.790 -11.044 1.00 94.00 189 SER A O 1
ATOM 1523 N N . PRO A 1 190 ? 5.104 -10.732 -11.644 1.00 94.56 190 PRO A N 1
ATOM 1524 C CA . PRO A 1 190 ? 5.673 -9.538 -12.273 1.00 94.56 190 PRO A CA 1
ATOM 1525 C C . PRO A 1 190 ? 4.738 -8.870 -13.286 1.00 94.56 190 PRO A C 1
ATOM 1527 O O . PRO A 1 190 ? 4.629 -7.652 -13.316 1.00 94.56 190 PRO A O 1
ATOM 1530 N N . GLU A 1 191 ? 3.996 -9.654 -14.063 1.00 93.50 191 GLU A N 1
ATOM 1531 C CA . GLU A 1 191 ? 3.021 -9.194 -15.054 1.00 93.50 191 GLU A CA 1
ATOM 1532 C C . GLU A 1 191 ? 1.892 -8.336 -14.461 1.00 93.50 191 GLU A C 1
ATOM 1534 O O . GLU A 1 191 ? 1.279 -7.538 -15.167 1.00 93.50 191 GLU A O 1
ATOM 1539 N N . SER A 1 192 ? 1.621 -8.478 -13.160 1.00 93.12 192 SER A N 1
ATOM 1540 C CA . SER A 1 192 ? 0.582 -7.726 -12.451 1.00 93.12 192 SER A CA 1
ATOM 1541 C C . SER A 1 192 ? 1.025 -6.343 -11.971 1.00 93.12 192 SER A C 1
ATOM 1543 O O . SER A 1 192 ? 0.172 -5.568 -11.534 1.00 93.12 192 SER A O 1
ATOM 1545 N N . ILE A 1 193 ? 2.331 -6.053 -11.994 1.00 95.06 193 ILE A N 1
ATOM 1546 C CA . ILE A 1 193 ? 2.899 -4.810 -11.461 1.00 95.06 193 ILE A CA 1
ATOM 1547 C C . ILE A 1 193 ? 2.400 -3.613 -12.268 1.00 95.06 193 ILE A C 1
ATOM 1549 O O . ILE A 1 193 ? 2.448 -3.626 -13.495 1.00 95.06 193 ILE A O 1
ATOM 1553 N N . VAL A 1 194 ? 1.968 -2.573 -11.554 1.00 92.81 194 VAL A N 1
ATOM 1554 C CA . VAL A 1 194 ? 1.537 -1.291 -12.116 1.00 92.81 194 VAL A CA 1
ATOM 1555 C C . VAL A 1 194 ? 2.644 -0.260 -11.924 1.00 92.81 194 VAL A C 1
ATOM 1557 O O . VAL A 1 194 ? 2.839 0.217 -10.809 1.00 92.81 194 VAL A O 1
ATOM 1560 N N . ILE A 1 195 ? 3.386 0.078 -12.984 1.00 93.75 195 ILE A N 1
ATOM 1561 C CA . ILE A 1 195 ? 4.564 0.960 -12.871 1.00 93.75 195 ILE A CA 1
ATOM 1562 C C . ILE A 1 195 ? 4.661 2.043 -13.954 1.00 93.75 195 ILE A C 1
ATOM 1564 O O . ILE A 1 195 ? 5.271 3.086 -13.710 1.00 93.75 195 ILE A O 1
ATOM 1568 N N . ASN A 1 196 ? 4.057 1.833 -15.125 1.00 94.25 196 ASN A N 1
ATOM 1569 C CA . ASN A 1 196 ? 4.091 2.772 -16.250 1.00 94.25 196 ASN A CA 1
ATOM 1570 C C . ASN A 1 196 ? 2.694 3.314 -16.602 1.00 94.25 196 ASN A C 1
ATOM 1572 O O . ASN A 1 196 ? 1.690 2.904 -16.022 1.00 94.25 196 ASN A O 1
ATOM 1576 N N . ARG A 1 197 ? 2.619 4.268 -17.538 1.00 93.50 197 ARG A N 1
ATOM 1577 C CA . ARG A 1 197 ? 1.359 4.935 -17.898 1.00 93.50 197 ARG A CA 1
ATOM 1578 C C . ARG A 1 197 ? 0.295 3.952 -18.377 1.00 93.50 197 ARG A C 1
ATOM 1580 O O . ARG A 1 197 ? -0.838 4.048 -17.914 1.00 93.50 197 ARG A O 1
ATOM 1587 N N . ASP A 1 198 ? 0.670 3.002 -19.228 1.00 92.69 198 ASP A N 1
ATOM 1588 C CA . ASP A 1 198 ? -0.257 2.005 -19.767 1.00 92.69 198 ASP A CA 1
ATOM 1589 C C . ASP A 1 198 ? -0.846 1.135 -18.653 1.00 92.69 198 ASP A C 1
ATOM 1591 O O . ASP A 1 198 ? -2.061 0.930 -18.610 1.00 92.69 198 ASP A O 1
ATOM 1595 N N . ASP A 1 199 ? -0.024 0.714 -17.686 1.00 91.69 199 ASP A N 1
ATOM 1596 C CA . ASP A 1 199 ? -0.491 -0.031 -16.517 1.00 91.69 199 ASP A CA 1
ATOM 1597 C C . ASP A 1 199 ? -1.498 0.771 -15.688 1.00 91.69 199 ASP A C 1
ATOM 1599 O O . ASP A 1 199 ? -2.522 0.238 -15.251 1.00 91.69 199 ASP A O 1
ATOM 1603 N N . TYR A 1 200 ? -1.206 2.053 -15.445 1.00 88.19 200 TYR A N 1
ATOM 1604 C CA . TYR A 1 200 ? -2.078 2.941 -14.678 1.00 88.19 200 TYR A CA 1
ATOM 1605 C C . TYR A 1 200 ? -3.400 3.195 -15.406 1.00 88.19 200 TYR A C 1
ATOM 1607 O O . TYR A 1 200 ? -4.462 3.143 -14.782 1.00 88.19 200 TYR A O 1
ATOM 1615 N N . ASP A 1 201 ? -3.362 3.417 -16.717 1.00 87.69 201 ASP A N 1
ATOM 1616 C CA . ASP A 1 201 ? -4.558 3.613 -17.535 1.00 87.69 201 ASP A CA 1
ATOM 1617 C C . ASP A 1 201 ? -5.436 2.357 -17.529 1.00 87.69 201 ASP A C 1
ATOM 1619 O O . ASP A 1 201 ? -6.662 2.433 -17.385 1.00 87.69 201 ASP A O 1
ATOM 1623 N N . ASP A 1 202 ? -4.820 1.181 -17.626 1.00 84.69 202 ASP A N 1
ATOM 1624 C CA . ASP A 1 202 ? -5.515 -0.096 -17.539 1.00 84.69 202 ASP A CA 1
ATOM 1625 C C . ASP A 1 202 ? -6.080 -0.373 -16.147 1.00 84.69 202 ASP A C 1
ATOM 1627 O O . ASP A 1 202 ? -7.221 -0.839 -16.024 1.00 84.69 202 ASP A O 1
ATOM 1631 N N . PHE A 1 203 ? -5.330 -0.036 -15.098 1.00 81.75 203 PHE A N 1
ATOM 1632 C CA . PHE A 1 203 ? -5.799 -0.090 -13.720 1.00 81.75 203 PHE A CA 1
ATOM 1633 C C . PHE A 1 203 ? -7.022 0.813 -13.520 1.00 81.75 203 PHE A C 1
ATOM 1635 O O . PHE A 1 203 ? -8.052 0.343 -13.034 1.00 81.75 203 PHE A O 1
ATOM 1642 N N . ILE A 1 204 ? -6.969 2.074 -13.964 1.00 77.50 204 ILE A N 1
ATOM 1643 C CA . ILE A 1 204 ? -8.063 3.050 -13.832 1.00 77.50 204 ILE A CA 1
ATOM 1644 C C . ILE A 1 204 ? -9.320 2.580 -14.569 1.00 77.50 204 ILE A C 1
ATOM 1646 O O . ILE A 1 204 ? -10.409 2.589 -13.986 1.00 77.50 204 ILE A O 1
ATOM 1650 N N . LYS A 1 205 ? -9.197 2.105 -15.819 1.00 74.81 205 LYS A N 1
ATOM 1651 C CA . LYS A 1 205 ? -10.338 1.571 -16.595 1.00 74.81 205 LYS A CA 1
ATOM 1652 C C . LYS A 1 205 ? -11.062 0.451 -15.845 1.00 74.81 205 LYS A C 1
ATOM 1654 O O . LYS A 1 205 ? -12.288 0.340 -15.921 1.00 74.81 205 LYS A O 1
ATOM 1659 N N . LYS A 1 206 ? -10.306 -0.366 -15.109 1.00 69.50 206 LYS A N 1
ATOM 1660 C CA . LYS A 1 206 ? -10.783 -1.566 -14.410 1.00 69.50 206 LYS A CA 1
ATOM 1661 C C . LYS A 1 206 ? -11.092 -1.310 -12.918 1.00 69.50 206 LYS A C 1
ATOM 1663 O O . LYS A 1 206 ? -11.688 -2.171 -12.272 1.00 69.50 206 LYS A O 1
ATOM 1668 N N . LYS A 1 207 ? -10.790 -0.113 -12.379 1.00 69.06 207 LYS A N 1
ATOM 1669 C CA . LYS A 1 207 ? -10.911 0.267 -10.950 1.00 69.06 207 LYS A CA 1
ATOM 1670 C C . LYS A 1 207 ? -12.351 0.337 -10.425 1.00 69.06 207 LYS A C 1
ATOM 1672 O O . LYS A 1 207 ? -12.541 0.275 -9.218 1.00 69.06 207 LYS A O 1
ATOM 1677 N N . LYS A 1 208 ? -13.384 0.431 -11.274 1.00 71.06 208 LYS A N 1
ATOM 1678 C CA . LYS A 1 208 ? -14.773 0.715 -10.832 1.00 71.06 208 LYS A CA 1
ATOM 1679 C C . LYS A 1 208 ? -15.275 -0.187 -9.694 1.00 71.06 208 LYS A C 1
ATOM 1681 O O . LYS A 1 208 ? -15.884 0.307 -8.751 1.00 71.06 208 LYS A O 1
ATOM 1686 N N . TYR A 1 209 ? -14.992 -1.488 -9.759 1.00 71.56 209 TYR A N 1
ATOM 1687 C CA . TYR A 1 209 ? -15.362 -2.430 -8.696 1.00 71.56 209 TYR A CA 1
ATOM 1688 C C . TYR A 1 209 ? -14.548 -2.224 -7.415 1.00 71.56 209 TYR A C 1
ATOM 1690 O O . TYR A 1 209 ? -15.110 -2.219 -6.323 1.00 71.56 209 TYR A O 1
ATOM 1698 N N . LEU A 1 210 ? -13.232 -2.019 -7.549 1.00 73.50 210 LEU A N 1
ATOM 1699 C CA . LEU A 1 210 ? -12.361 -1.716 -6.418 1.00 73.50 210 LEU A CA 1
ATOM 1700 C C . LEU A 1 210 ? -12.845 -0.448 -5.712 1.00 73.50 210 LEU A C 1
ATOM 1702 O O . LEU A 1 210 ? -13.044 -0.492 -4.507 1.00 73.50 210 LEU A O 1
ATOM 1706 N N . SER A 1 211 ? -13.117 0.636 -6.447 1.00 74.12 211 SER A N 1
ATOM 1707 C CA . SER A 1 211 ? -13.691 1.857 -5.871 1.00 74.12 211 SER A CA 1
ATOM 1708 C C . SER A 1 211 ? -14.966 1.555 -5.084 1.00 74.12 211 SER A C 1
ATOM 1710 O O . SER A 1 211 ? -15.037 1.933 -3.926 1.00 74.12 211 SER A O 1
ATOM 1712 N N . ALA A 1 212 ? -15.923 0.798 -5.633 1.00 76.19 212 ALA A N 1
ATOM 1713 C CA . ALA A 1 212 ? -17.144 0.444 -4.901 1.00 76.19 212 ALA A CA 1
ATOM 1714 C C . ALA A 1 212 ? -16.869 -0.331 -3.594 1.00 76.19 212 ALA A C 1
ATOM 1716 O O . ALA A 1 212 ? -17.437 0.010 -2.560 1.00 76.19 212 ALA A O 1
ATOM 1717 N N . LYS A 1 213 ? -15.964 -1.322 -3.612 1.00 77.81 213 LYS A N 1
ATOM 1718 C CA . LYS A 1 213 ? -15.570 -2.074 -2.404 1.00 77.81 213 LYS A CA 1
ATOM 1719 C C . LYS A 1 213 ? -14.895 -1.168 -1.368 1.00 77.81 213 LYS A C 1
ATOM 1721 O O . LYS A 1 213 ? -15.192 -1.266 -0.182 1.00 77.81 213 LYS A O 1
ATOM 1726 N N . LEU A 1 214 ? -14.018 -0.269 -1.819 1.00 78.00 214 LEU A N 1
ATOM 1727 C CA . LEU A 1 214 ? -13.365 0.715 -0.956 1.00 78.00 214 LEU A CA 1
ATOM 1728 C C . LEU A 1 214 ? -14.395 1.660 -0.319 1.00 78.00 214 LEU A C 1
ATOM 1730 O O . LEU A 1 214 ? -14.315 1.910 0.875 1.00 78.00 214 LEU A O 1
ATOM 1734 N N . LEU A 1 215 ? -15.399 2.121 -1.072 1.00 77.44 215 LEU A N 1
ATOM 1735 C CA . LEU A 1 215 ? -16.478 2.961 -0.540 1.00 77.44 215 LEU A CA 1
ATOM 1736 C C . LEU A 1 215 ? -17.255 2.284 0.593 1.00 77.44 215 LEU A C 1
ATOM 1738 O O . LEU A 1 215 ? -17.495 2.911 1.622 1.00 77.44 215 LEU A O 1
ATOM 1742 N N . THR A 1 216 ? -17.583 0.999 0.443 1.00 80.62 216 THR A N 1
ATOM 1743 C CA . THR A 1 216 ? -18.203 0.204 1.515 1.00 80.62 216 THR A CA 1
ATOM 1744 C C . THR A 1 216 ? -17.305 0.143 2.750 1.00 80.62 216 THR A C 1
ATOM 1746 O O . THR A 1 216 ? -17.747 0.438 3.856 1.00 80.62 216 THR A O 1
ATOM 1749 N N . PHE A 1 217 ? -16.016 -0.141 2.560 1.00 84.75 217 PHE A N 1
ATOM 1750 C CA . PHE A 1 217 ? -15.029 -0.148 3.636 1.00 84.75 217 PHE A CA 1
ATOM 1751 C C . PHE A 1 217 ? -14.934 1.185 4.383 1.00 84.75 217 PHE A C 1
ATOM 1753 O O . PHE A 1 217 ? -14.816 1.187 5.606 1.00 84.75 217 PHE A O 1
ATOM 1760 N N . PHE A 1 218 ? -15.033 2.310 3.673 1.00 79.31 218 PHE A N 1
ATOM 1761 C CA . PHE A 1 218 ? -14.993 3.634 4.290 1.00 79.31 218 PHE A CA 1
ATOM 1762 C C . PHE A 1 218 ? -16.201 3.930 5.179 1.00 79.31 218 PHE A C 1
ATOM 1764 O O . PHE A 1 218 ? -16.054 4.606 6.195 1.00 79.31 218 PHE A O 1
ATOM 1771 N N . ALA A 1 219 ? -17.380 3.433 4.808 1.00 80.81 219 ALA A N 1
ATOM 1772 C CA . ALA A 1 219 ? -18.601 3.625 5.583 1.00 80.81 219 ALA A CA 1
ATOM 1773 C C . ALA A 1 219 ? -18.699 2.663 6.780 1.00 80.81 219 ALA A C 1
ATOM 1775 O O . ALA A 1 219 ? -19.265 3.020 7.811 1.00 80.81 219 ALA A O 1
ATOM 1776 N N . GLU A 1 220 ? -18.159 1.450 6.647 1.00 86.44 220 GLU A N 1
ATOM 1777 C CA . GLU A 1 220 ? -18.419 0.353 7.586 1.00 86.44 220 GLU A CA 1
ATOM 1778 C C . GLU A 1 220 ? -17.278 0.082 8.573 1.00 86.44 220 GLU A C 1
ATOM 1780 O O . GLU A 1 220 ? -17.502 -0.618 9.558 1.00 86.44 220 GLU A O 1
ATOM 1785 N N . HIS A 1 221 ? -16.074 0.630 8.357 1.00 90.25 221 HIS A N 1
ATOM 1786 C CA . HIS A 1 221 ? -14.899 0.328 9.184 1.00 90.25 221 HIS A CA 1
ATOM 1787 C C . HIS A 1 221 ? -14.093 1.565 9.612 1.00 90.25 221 HIS A C 1
ATOM 1789 O O . HIS A 1 221 ? -14.026 2.551 8.877 1.00 90.25 221 HIS A O 1
ATOM 1795 N N . PRO A 1 222 ? -13.398 1.515 10.765 1.00 92.88 222 PRO A N 1
ATOM 1796 C CA . PRO A 1 222 ? -12.292 2.418 11.066 1.00 92.88 222 PRO A CA 1
ATOM 1797 C C . PRO A 1 222 ? -11.123 2.177 10.114 1.00 92.88 222 PRO A C 1
ATOM 1799 O O . PRO A 1 222 ? -10.801 1.033 9.794 1.00 92.88 222 PRO A O 1
ATOM 1802 N N . LEU A 1 223 ? -10.453 3.240 9.678 1.00 93.06 223 LEU A N 1
ATOM 1803 C CA . LEU A 1 223 ? -9.413 3.159 8.655 1.00 93.06 223 LEU A CA 1
ATOM 1804 C C . LEU A 1 223 ? -8.110 3.757 9.146 1.00 93.06 223 LEU A C 1
ATOM 1806 O O . LEU A 1 223 ? -8.088 4.873 9.662 1.00 93.06 223 LEU A O 1
ATOM 1810 N N . LEU A 1 224 ? -7.017 3.034 8.920 1.00 95.19 224 LEU A N 1
ATOM 1811 C CA . LEU A 1 224 ? -5.677 3.473 9.279 1.00 95.19 224 LEU A CA 1
ATOM 1812 C C . LEU A 1 224 ? -4.762 3.442 8.053 1.00 95.19 224 LEU A C 1
ATOM 1814 O O . LEU A 1 224 ? -4.419 2.375 7.542 1.00 95.19 224 LEU A O 1
ATOM 1818 N N . PHE A 1 225 ? -4.339 4.622 7.604 1.00 94.19 225 PHE A N 1
ATOM 1819 C CA . PHE A 1 225 ? -3.323 4.796 6.572 1.00 94.19 225 PHE A CA 1
ATOM 1820 C C . PHE A 1 225 ? -1.928 4.782 7.203 1.00 94.19 225 PHE A C 1
ATOM 1822 O O . PHE A 1 225 ? -1.624 5.613 8.056 1.00 94.19 225 PHE A O 1
ATOM 1829 N N . ILE A 1 226 ? -1.065 3.864 6.765 1.00 95.00 226 ILE A N 1
ATOM 1830 C CA . ILE A 1 226 ? 0.293 3.666 7.279 1.00 95.00 226 ILE A CA 1
ATOM 1831 C C . ILE A 1 226 ? 1.288 3.744 6.127 1.00 95.00 226 ILE A C 1
ATOM 1833 O O . ILE A 1 226 ? 1.141 3.060 5.117 1.00 95.00 226 ILE A O 1
ATOM 1837 N N . GLY A 1 227 ? 2.347 4.537 6.291 1.00 90.56 227 GLY A N 1
ATOM 1838 C CA . GLY A 1 227 ? 3.440 4.576 5.317 1.00 90.56 227 GLY A CA 1
ATOM 1839 C C . GLY A 1 227 ? 3.073 5.238 3.986 1.00 90.56 227 GLY A C 1
ATOM 1840 O O . GLY A 1 227 ? 3.744 4.993 2.984 1.00 90.56 227 GLY A O 1
ATOM 1841 N N . TYR A 1 228 ? 2.035 6.073 3.973 1.00 86.69 228 TYR A N 1
ATOM 1842 C CA . TYR A 1 228 ? 1.699 6.932 2.843 1.00 86.69 228 TYR A CA 1
ATOM 1843 C C . TYR A 1 228 ? 2.207 8.354 3.053 1.00 86.69 228 TYR A C 1
ATOM 1845 O O . TYR A 1 228 ? 2.220 8.872 4.168 1.00 86.69 228 TYR A O 1
ATOM 1853 N N . SER A 1 229 ? 2.573 9.004 1.951 1.00 78.19 229 SER A N 1
ATOM 1854 C CA . SER A 1 229 ? 2.707 10.457 1.928 1.00 78.19 229 SER A CA 1
ATOM 1855 C C . SER A 1 229 ? 1.319 11.089 1.833 1.00 78.19 229 SER A C 1
ATOM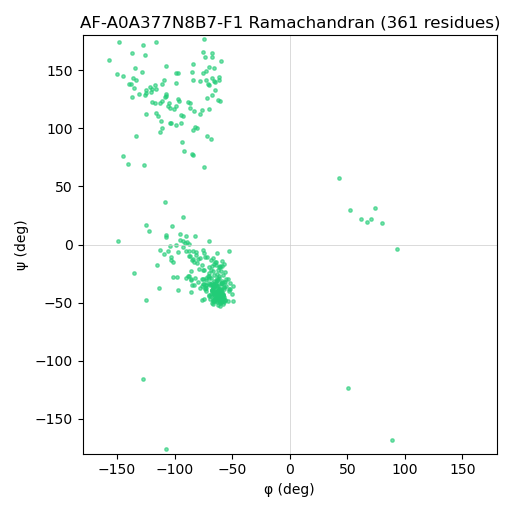 1857 O O . SER A 1 229 ? 0.489 10.626 1.053 1.00 78.19 229 SER A O 1
ATOM 1859 N N . ALA A 1 230 ? 1.085 12.19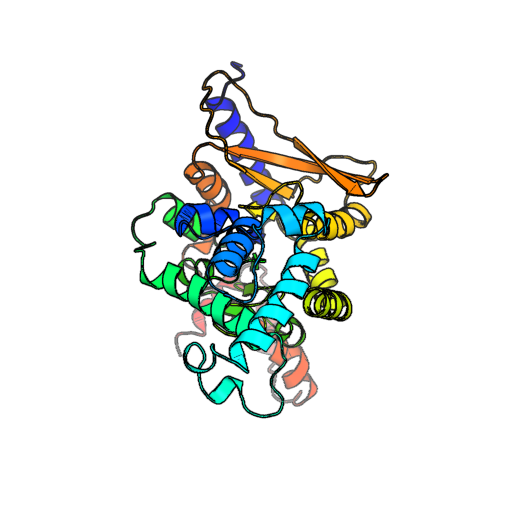4 2.545 1.00 69.06 230 ALA A N 1
ATOM 1860 C CA . ALA A 1 230 ? -0.121 13.009 2.360 1.00 69.06 230 ALA A CA 1
ATOM 1861 C C . ALA A 1 230 ? -0.260 13.542 0.916 1.00 69.06 230 ALA A C 1
ATOM 1863 O O . ALA A 1 230 ? -1.348 13.922 0.487 1.00 69.06 230 ALA A O 1
ATOM 1864 N N . GLU A 1 231 ? 0.840 13.554 0.157 1.00 69.38 231 GLU A N 1
ATOM 1865 C CA . GLU A 1 231 ? 0.872 13.995 -1.234 1.00 69.38 231 GLU A CA 1
ATOM 1866 C C . GLU A 1 231 ? 0.669 12.864 -2.255 1.00 69.38 231 GLU A C 1
ATOM 1868 O O . GLU A 1 231 ? 0.621 13.147 -3.452 1.00 69.38 231 GLU A O 1
ATOM 1873 N N . ASP A 1 232 ? 0.532 11.610 -1.809 1.00 73.62 232 ASP A N 1
ATOM 1874 C CA . ASP A 1 232 ? 0.352 10.445 -2.680 1.00 73.62 232 ASP A CA 1
ATOM 1875 C C . ASP A 1 232 ? -0.929 10.572 -3.524 1.00 73.62 232 ASP A C 1
ATOM 1877 O O . ASP A 1 232 ? -2.034 10.739 -3.002 1.00 73.62 232 ASP A O 1
ATOM 1881 N N . ALA A 1 233 ? -0.780 10.492 -4.849 1.00 72.62 233 ALA A N 1
ATOM 1882 C CA . ALA A 1 233 ? -1.887 10.652 -5.787 1.00 72.62 233 ALA A CA 1
ATOM 1883 C C . ALA A 1 233 ? -2.956 9.556 -5.638 1.00 72.62 233 ALA A C 1
ATOM 1885 O O . ALA A 1 233 ? -4.144 9.832 -5.797 1.00 72.62 233 ALA A O 1
ATOM 1886 N N . ASN A 1 234 ? -2.569 8.328 -5.283 1.00 70.56 234 ASN A N 1
ATOM 1887 C CA . ASN A 1 234 ? -3.512 7.231 -5.070 1.00 70.56 234 ASN A CA 1
ATOM 1888 C C . ASN A 1 234 ? -4.351 7.490 -3.822 1.00 70.56 234 ASN A C 1
ATOM 1890 O O . ASN A 1 234 ? -5.569 7.330 -3.872 1.00 70.56 234 ASN A O 1
ATOM 1894 N N . ILE A 1 235 ? -3.721 7.961 -2.741 1.00 73.56 235 ILE A N 1
ATOM 1895 C CA . ILE A 1 235 ? -4.429 8.378 -1.524 1.00 73.56 235 ILE A CA 1
ATOM 1896 C C . ILE A 1 235 ? -5.369 9.536 -1.811 1.00 73.56 235 ILE A C 1
ATOM 1898 O O . ILE A 1 235 ? -6.534 9.463 -1.437 1.00 73.56 235 ILE A O 1
ATOM 1902 N N . LYS A 1 236 ? -4.916 10.574 -2.518 1.00 79.62 236 LYS A N 1
ATOM 1903 C CA . LYS A 1 236 ? -5.776 11.709 -2.883 1.00 79.62 236 LYS A CA 1
ATOM 1904 C C . LYS A 1 236 ? -6.985 11.274 -3.701 1.00 79.62 236 LYS A C 1
ATOM 1906 O O . LYS A 1 236 ? -8.089 11.713 -3.405 1.00 79.62 236 LYS A O 1
ATOM 1911 N N . ASN A 1 237 ? -6.794 10.383 -4.671 1.00 76.00 237 ASN A N 1
ATOM 1912 C CA . ASN A 1 237 ? -7.889 9.839 -5.471 1.00 76.00 237 ASN A CA 1
ATOM 1913 C C . ASN A 1 237 ? -8.863 9.027 -4.608 1.00 76.00 237 ASN A C 1
ATOM 1915 O O . ASN A 1 237 ? -10.068 9.218 -4.704 1.00 76.00 237 ASN A O 1
ATOM 1919 N N . ILE A 1 238 ? -8.345 8.156 -3.738 1.00 76.25 238 ILE A N 1
ATOM 1920 C CA . ILE A 1 238 ? -9.158 7.360 -2.813 1.00 76.25 238 ILE A CA 1
ATOM 1921 C C . ILE A 1 238 ? -9.955 8.270 -1.871 1.00 76.25 238 ILE A C 1
ATOM 1923 O O . ILE A 1 238 ? -11.161 8.111 -1.760 1.00 76.25 238 ILE A O 1
ATOM 1927 N N . LEU A 1 239 ? -9.309 9.243 -1.227 1.00 77.38 239 LEU A N 1
ATOM 1928 C CA . LEU A 1 239 ? -9.976 10.167 -0.314 1.00 77.38 239 LEU A CA 1
ATOM 1929 C C . LEU A 1 239 ? -10.963 11.083 -1.057 1.00 77.38 239 LEU A C 1
ATOM 1931 O O . LEU A 1 239 ? -12.027 11.381 -0.526 1.00 77.38 239 LEU A O 1
ATOM 1935 N N . SER A 1 240 ? -10.666 11.499 -2.294 1.00 77.31 240 SER A N 1
ATOM 1936 C CA . SER A 1 240 ? -11.598 12.285 -3.114 1.00 77.31 240 SER A CA 1
ATOM 1937 C C . SER A 1 240 ? -12.922 11.558 -3.327 1.00 77.31 240 SER A C 1
ATOM 1939 O O . SER A 1 240 ? -13.970 12.197 -3.206 1.00 77.31 240 SER A O 1
ATOM 1941 N N . ASP A 1 241 ? -12.859 10.248 -3.601 1.00 72.56 241 ASP A N 1
ATOM 1942 C CA . ASP A 1 241 ? -14.034 9.380 -3.743 1.00 72.56 241 ASP A CA 1
ATOM 1943 C C . ASP A 1 241 ? -14.837 9.319 -2.415 1.00 72.56 241 ASP A C 1
ATOM 1945 O O . ASP A 1 241 ? -16.059 9.198 -2.438 1.00 72.56 241 ASP A O 1
ATOM 1949 N N . ILE A 1 242 ? -14.175 9.457 -1.253 1.00 69.44 242 ILE A N 1
ATOM 1950 C CA . ILE A 1 242 ? -14.794 9.430 0.090 1.00 69.44 242 ILE A CA 1
ATOM 1951 C C . ILE A 1 242 ? -15.524 10.725 0.439 1.00 69.44 242 ILE A C 1
ATOM 1953 O O . ILE A 1 242 ? -16.632 10.686 0.966 1.00 69.44 242 ILE A O 1
ATOM 1957 N N . ASP A 1 243 ? -14.894 11.877 0.216 1.00 68.69 243 ASP A N 1
ATOM 1958 C CA . ASP A 1 243 ? -15.442 13.173 0.646 1.00 68.69 243 ASP A CA 1
ATOM 1959 C C . ASP A 1 243 ? -16.759 13.507 -0.050 1.00 68.69 243 ASP A C 1
ATOM 1961 O O . ASP A 1 243 ? -17.627 14.130 0.542 1.00 68.69 243 ASP A O 1
ATOM 1965 N N . GLU A 1 244 ? -16.950 13.008 -1.273 1.00 66.00 244 GLU A N 1
ATOM 1966 C CA . GLU A 1 244 ? -18.242 13.071 -1.966 1.00 66.00 244 GLU A CA 1
ATOM 1967 C C . GLU A 1 244 ? -19.385 12.346 -1.239 1.00 66.00 244 GLU A C 1
ATOM 1969 O O . GLU A 1 244 ? -20.549 12.616 -1.529 1.00 66.00 244 GLU A O 1
ATOM 1974 N N . LEU A 1 245 ? -19.070 11.437 -0.314 1.00 61.81 245 LEU A N 1
ATOM 1975 C CA . LEU A 1 245 ? -20.037 10.573 0.361 1.00 61.81 245 LEU A CA 1
ATOM 1976 C C . LEU A 1 245 ? -20.184 10.863 1.852 1.00 61.81 245 LEU A C 1
ATOM 1978 O O . LEU A 1 245 ? -21.284 10.714 2.375 1.00 61.81 245 LEU A O 1
ATOM 1982 N N . LEU A 1 246 ? -19.088 11.201 2.540 1.00 63.56 246 LEU A N 1
ATOM 1983 C CA . LEU A 1 246 ? -19.041 11.198 4.008 1.00 63.56 246 LEU A CA 1
ATOM 1984 C C . LEU A 1 246 ? -18.840 12.572 4.651 1.00 63.56 246 LEU A C 1
ATOM 1986 O O . LEU A 1 246 ? -19.082 12.689 5.850 1.00 63.56 246 LEU A O 1
ATOM 1990 N N . SER A 1 247 ? -18.383 13.595 3.920 1.00 61.16 247 SER A N 1
ATOM 1991 C CA . SER A 1 247 ? -18.197 14.916 4.529 1.00 61.16 247 SER A CA 1
ATOM 1992 C C . SER A 1 247 ? -19.448 15.770 4.347 1.00 61.16 247 SER A C 1
ATOM 1994 O O . SER A 1 247 ? -19.815 16.209 3.257 1.00 61.16 247 SER A O 1
ATOM 1996 N N . GLU A 1 248 ? -20.138 16.009 5.457 1.00 60.62 248 GLU A N 1
ATOM 1997 C CA . GLU A 1 248 ? -21.107 17.089 5.536 1.00 60.62 248 GLU A CA 1
ATOM 1998 C C . GLU A 1 248 ? -20.323 18.370 5.857 1.00 60.62 248 GLU A C 1
ATOM 2000 O O . GLU A 1 248 ? -19.697 18.494 6.904 1.00 60.62 248 GLU A O 1
ATOM 2005 N N . ASN A 1 249 ? -20.318 19.334 4.935 1.00 63.69 249 ASN A N 1
ATOM 2006 C CA . ASN A 1 249 ? -19.799 20.692 5.158 1.00 63.69 249 ASN A CA 1
ATOM 2007 C C . ASN A 1 249 ? -18.292 20.829 5.498 1.00 63.69 249 ASN A C 1
ATOM 2009 O O . ASN A 1 249 ? -17.883 21.870 6.016 1.00 63.69 249 ASN A O 1
ATOM 2013 N N . GLY A 1 250 ? -17.446 19.849 5.155 1.00 68.00 250 GLY A N 1
ATOM 2014 C CA . GLY A 1 250 ? -15.987 19.940 5.345 1.00 68.00 250 GLY A CA 1
ATOM 2015 C C . GLY A 1 250 ? -15.497 19.653 6.771 1.00 68.00 250 GLY A C 1
ATOM 2016 O O . GLY A 1 250 ? -14.373 20.038 7.126 1.00 68.00 250 GLY A O 1
ATOM 2017 N N . ASP A 1 251 ? -16.332 18.991 7.575 1.00 79.81 251 ASP A N 1
ATOM 2018 C CA . ASP A 1 251 ? -15.975 18.476 8.894 1.00 79.81 251 ASP A CA 1
ATOM 2019 C C . ASP A 1 251 ? -14.957 17.323 8.819 1.00 79.81 251 ASP A C 1
ATOM 2021 O O . ASP A 1 251 ? -14.688 16.741 7.764 1.00 79.81 251 ASP A O 1
ATOM 2025 N N . VAL A 1 252 ? -14.340 17.015 9.964 1.00 82.62 252 VAL A N 1
ATOM 2026 C CA . VAL A 1 252 ? -13.386 15.904 10.080 1.00 82.62 252 VAL A CA 1
ATOM 2027 C C . VAL A 1 252 ? -14.117 14.583 9.904 1.00 82.62 252 VAL A C 1
ATOM 2029 O O . VAL A 1 252 ? -15.061 14.299 10.638 1.00 82.62 252 VAL A O 1
ATOM 2032 N N . ILE A 1 253 ? -13.617 13.733 9.009 1.00 84.12 253 ILE A N 1
ATOM 2033 C CA . ILE A 1 253 ? -14.134 12.372 8.869 1.00 84.12 253 ILE A CA 1
ATOM 2034 C C . ILE A 1 253 ? -13.715 11.560 10.110 1.00 84.12 253 ILE A C 1
ATOM 2036 O O . ILE A 1 253 ? -12.515 11.375 10.346 1.00 84.12 253 ILE A O 1
ATOM 2040 N N . PRO A 1 254 ? -14.668 11.083 10.932 1.00 86.12 254 PRO A N 1
ATOM 2041 C CA . PRO A 1 254 ? -14.382 10.638 12.296 1.00 86.12 254 PRO A CA 1
ATOM 2042 C C . PRO A 1 254 ? -13.661 9.287 12.382 1.00 86.12 254 PRO A C 1
ATOM 2044 O O . PRO A 1 254 ? -13.014 9.008 13.391 1.00 86.12 254 PRO A O 1
ATOM 2047 N N . ASN A 1 255 ? -13.755 8.449 11.351 1.00 89.81 255 ASN A N 1
ATOM 2048 C CA . ASN A 1 255 ? -13.237 7.082 11.343 1.00 89.81 255 ASN A CA 1
ATOM 2049 C C . ASN A 1 255 ? -11.981 6.898 10.475 1.00 89.81 255 ASN A C 1
ATOM 2051 O O . ASN A 1 255 ? -11.537 5.766 10.301 1.00 89.81 255 ASN A O 1
ATOM 2055 N N . ILE A 1 256 ? -11.387 7.978 9.949 1.00 91.88 256 ILE A N 1
ATOM 2056 C CA . ILE A 1 256 ? -10.177 7.915 9.117 1.00 91.88 256 ILE A CA 1
ATOM 2057 C C . ILE A 1 256 ? -8.977 8.504 9.849 1.00 91.88 256 ILE A C 1
ATOM 2059 O O . ILE A 1 256 ? -8.975 9.683 10.204 1.00 91.88 256 ILE A O 1
ATOM 2063 N N . TYR A 1 257 ? -7.927 7.694 9.974 1.00 94.56 257 TYR A N 1
ATOM 2064 C CA . TYR A 1 257 ? -6.662 8.036 10.611 1.00 94.56 257 TYR A CA 1
ATOM 2065 C C . TYR A 1 257 ? -5.505 7.918 9.618 1.00 94.56 257 TYR A C 1
ATOM 2067 O O . TYR A 1 257 ? -5.367 6.905 8.933 1.00 94.56 257 TYR A O 1
ATOM 2075 N N . ILE A 1 258 ? -4.627 8.920 9.578 1.00 94.19 258 ILE A N 1
ATOM 2076 C CA . ILE A 1 258 ? -3.319 8.831 8.920 1.00 94.19 258 ILE A CA 1
ATOM 2077 C C . ILE A 1 258 ? -2.207 8.790 9.965 1.00 94.19 258 ILE A C 1
ATOM 2079 O O . ILE A 1 258 ? -2.146 9.645 10.847 1.00 94.19 258 ILE A O 1
ATOM 2083 N N . LEU A 1 259 ? -1.342 7.780 9.876 1.00 95.50 259 LEU A N 1
ATOM 2084 C CA . LEU A 1 259 ? -0.190 7.600 10.751 1.00 95.50 259 LEU A CA 1
ATOM 2085 C C . LEU A 1 259 ? 1.064 8.199 10.111 1.00 95.50 259 LEU A C 1
ATOM 2087 O O . LEU A 1 259 ? 1.590 7.688 9.119 1.00 95.50 259 LEU A O 1
ATOM 2091 N N . GLU A 1 260 ? 1.552 9.273 10.716 1.00 92.56 260 GLU A N 1
ATOM 2092 C CA . GLU A 1 260 ? 2.711 10.046 10.295 1.00 92.56 260 GLU A CA 1
ATOM 2093 C C . GLU A 1 260 ? 3.880 9.787 11.254 1.00 92.56 260 GLU A C 1
ATOM 2095 O O . GLU A 1 260 ? 3.766 9.918 12.475 1.00 92.56 260 GLU A O 1
ATOM 2100 N N . TRP A 1 261 ? 5.032 9.418 10.695 1.00 91.62 261 TRP A N 1
ATOM 2101 C CA . TRP A 1 261 ? 6.255 9.272 11.475 1.00 91.62 261 TRP A CA 1
ATOM 2102 C C . TRP A 1 261 ? 6.962 10.620 11.639 1.00 91.62 261 TRP A C 1
ATOM 2104 O O . TRP A 1 261 ? 7.044 11.401 10.690 1.00 91.62 261 TRP A O 1
ATOM 2114 N N . THR A 1 262 ? 7.523 10.864 12.822 1.00 88.69 262 THR A N 1
ATOM 2115 C CA . THR A 1 262 ? 8.414 12.001 13.083 1.00 88.69 262 THR A CA 1
ATOM 2116 C C . THR A 1 262 ? 9.658 11.543 13.840 1.00 88.69 262 THR A C 1
ATOM 2118 O O . THR A 1 262 ? 9.579 10.690 14.724 1.00 88.69 262 THR A O 1
ATOM 2121 N N . ASP A 1 263 ? 10.812 12.117 13.506 1.00 82.25 263 ASP A N 1
ATOM 2122 C CA . ASP A 1 263 ? 12.071 11.950 14.241 1.00 82.25 263 ASP A CA 1
ATOM 2123 C C . ASP A 1 263 ? 12.175 12.894 15.448 1.00 82.25 263 ASP A C 1
ATOM 2125 O O . ASP A 1 263 ? 13.002 12.697 16.340 1.00 82.25 263 ASP A O 1
ATOM 2129 N N . ARG A 1 264 ? 11.319 13.919 15.507 1.00 76.44 264 ARG A N 1
ATOM 2130 C CA . ARG A 1 264 ? 11.319 14.919 16.575 1.00 76.44 264 ARG A CA 1
ATOM 2131 C C . ARG A 1 264 ? 10.532 14.409 17.777 1.00 76.44 264 ARG A C 1
ATOM 2133 O O . ARG A 1 264 ? 9.311 14.536 17.825 1.00 76.44 264 ARG A O 1
ATOM 2140 N N . GLN A 1 265 ? 11.236 13.879 18.774 1.00 67.31 265 GLN A N 1
ATOM 2141 C CA . GLN A 1 265 ? 10.688 13.722 20.122 1.00 67.31 265 GLN A CA 1
ATOM 2142 C C . GLN A 1 265 ? 10.782 15.054 20.863 1.00 67.31 265 GLN A C 1
ATOM 2144 O O . GLN A 1 265 ? 11.837 15.427 21.371 1.00 67.31 265 GLN A O 1
ATOM 2149 N N . ASN A 1 266 ? 9.669 15.779 20.923 1.00 79.19 266 ASN A N 1
ATOM 2150 C CA . ASN A 1 266 ? 9.514 16.894 21.843 1.00 79.19 266 ASN A CA 1
ATOM 2151 C C . ASN A 1 266 ? 8.451 16.515 22.872 1.00 79.19 266 ASN A C 1
ATOM 2153 O O . ASN A 1 266 ? 7.258 16.628 22.615 1.00 79.19 266 ASN A O 1
ATOM 2157 N N . GLU A 1 267 ? 8.889 16.032 24.035 1.00 79.06 267 GLU A N 1
ATOM 2158 C CA . GLU A 1 267 ? 7.986 15.538 25.084 1.00 79.06 267 GLU A CA 1
ATOM 2159 C C . GLU A 1 267 ? 6.989 16.606 25.553 1.00 79.06 267 GLU A C 1
ATOM 2161 O O . GLU A 1 267 ? 5.887 16.269 25.976 1.00 79.06 267 GLU A O 1
ATOM 2166 N N . ASN A 1 268 ? 7.343 17.888 25.422 1.00 84.31 268 ASN A N 1
ATOM 2167 C CA . ASN A 1 268 ? 6.508 19.028 25.805 1.00 84.31 268 ASN A CA 1
ATOM 2168 C C . ASN A 1 268 ? 5.576 19.519 24.687 1.00 84.31 268 ASN A C 1
ATOM 2170 O O . ASN A 1 268 ? 4.891 20.524 24.868 1.00 84.31 268 ASN A O 1
ATOM 2174 N N . GLU A 1 269 ? 5.571 18.866 23.527 1.00 87.56 269 GLU A N 1
ATOM 2175 C CA . GLU A 1 269 ? 4.723 19.228 22.395 1.00 87.56 269 GLU A CA 1
ATOM 2176 C C . GLU A 1 269 ? 3.485 18.337 22.341 1.00 87.56 269 GLU A C 1
ATOM 2178 O O . GLU A 1 269 ? 3.565 17.129 22.548 1.00 87.56 269 GLU A O 1
ATOM 2183 N N . TYR A 1 270 ? 2.337 18.939 22.036 1.00 90.81 270 TYR A N 1
ATOM 2184 C CA . TYR A 1 270 ? 1.109 18.225 21.706 1.00 90.81 270 TYR A CA 1
ATOM 2185 C C . TYR A 1 270 ? 0.901 18.304 20.185 1.00 90.81 270 TYR A C 1
ATOM 2187 O O . TYR A 1 270 ? 0.548 19.379 19.681 1.00 90.81 270 TYR A O 1
ATOM 2195 N N . PRO A 1 271 ? 1.155 17.216 19.435 1.00 92.75 271 PRO A N 1
ATOM 2196 C CA . PRO A 1 271 ? 0.992 17.207 17.988 1.00 92.75 271 PRO A CA 1
ATOM 2197 C C . PRO A 1 271 ? -0.433 17.525 17.531 1.00 92.75 271 PRO A C 1
ATOM 2199 O O . PRO A 1 271 ? -1.419 17.344 18.249 1.00 92.75 271 PRO A O 1
ATOM 2202 N N . ARG A 1 272 ? -0.553 17.976 16.280 1.00 91.81 272 ARG A N 1
ATOM 2203 C CA . ARG A 1 272 ? -1.861 18.176 15.646 1.00 91.81 272 ARG A CA 1
ATOM 2204 C C . ARG A 1 272 ? -2.564 16.828 15.482 1.00 91.81 272 ARG A C 1
ATOM 2206 O O . ARG A 1 272 ? -1.937 15.848 15.101 1.00 91.81 272 ARG A O 1
ATOM 2213 N N . ARG A 1 273 ? -3.874 16.809 15.732 1.00 93.69 273 ARG A N 1
ATOM 2214 C CA . ARG A 1 273 ? -4.735 15.617 15.616 1.00 93.69 273 ARG A CA 1
ATOM 2215 C C . ARG A 1 273 ? -5.518 15.546 14.312 1.00 93.69 273 ARG A C 1
ATOM 2217 O O . ARG A 1 273 ? -6.266 14.601 14.094 1.00 93.69 273 ARG A O 1
ATOM 2224 N N . GLU A 1 274 ? -5.360 16.541 13.450 1.00 93.44 274 GLU A N 1
ATOM 2225 C CA . GLU A 1 274 ? -6.092 16.668 12.196 1.00 93.44 274 GLU A CA 1
ATOM 2226 C C . GLU A 1 274 ? -5.140 17.066 11.074 1.00 93.44 274 GLU A C 1
ATOM 2228 O O . GLU A 1 274 ? -4.236 17.891 11.259 1.00 93.44 274 GLU A O 1
ATOM 2233 N N . ARG A 1 275 ? -5.385 16.516 9.886 1.00 89.69 275 ARG A N 1
ATOM 2234 C CA . ARG A 1 275 ? -4.664 16.842 8.660 1.00 89.69 275 ARG A CA 1
ATOM 2235 C C . ARG A 1 275 ? -5.656 17.246 7.585 1.00 89.69 275 ARG A C 1
ATOM 2237 O O . ARG A 1 275 ? -6.602 16.519 7.300 1.00 89.69 275 ARG A O 1
ATOM 2244 N N . LEU A 1 276 ? -5.400 18.398 6.969 1.00 89.19 276 LEU A N 1
ATOM 2245 C CA . LEU A 1 276 ? -6.076 18.812 5.746 1.00 89.19 276 LEU A CA 1
ATOM 2246 C C . LEU A 1 276 ? -5.295 18.277 4.541 1.00 89.19 276 LEU A C 1
ATOM 2248 O O . LEU A 1 276 ? -4.103 18.573 4.412 1.00 89.19 276 LEU A O 1
ATOM 2252 N N . ILE A 1 277 ? -5.950 17.495 3.687 1.00 85.31 277 ILE A N 1
ATOM 2253 C CA . ILE A 1 277 ? -5.387 16.934 2.456 1.00 85.31 277 ILE A CA 1
ATOM 2254 C C . ILE A 1 277 ? -6.092 17.581 1.271 1.00 85.31 277 ILE A C 1
ATOM 2256 O O . ILE A 1 277 ? -7.312 17.495 1.138 1.00 85.31 277 ILE A O 1
ATOM 2260 N N . GLN A 1 278 ? -5.320 18.227 0.400 1.00 83.50 278 GLN A N 1
ATOM 2261 C CA . GLN A 1 278 ? -5.840 18.779 -0.845 1.00 83.50 278 GLN A CA 1
ATOM 2262 C C . GLN A 1 278 ? -6.007 17.642 -1.859 1.00 83.50 278 GLN A C 1
ATOM 2264 O O . GLN A 1 278 ? -5.013 17.069 -2.310 1.00 83.50 278 GLN A O 1
ATOM 2269 N N . VAL A 1 279 ? -7.248 17.317 -2.221 1.00 80.00 279 VAL A N 1
ATOM 2270 C CA . VAL A 1 279 ? -7.538 16.246 -3.191 1.00 80.00 279 VAL A CA 1
ATOM 2271 C C . VAL A 1 279 ? -7.777 16.768 -4.602 1.00 80.00 279 VAL A C 1
ATOM 2273 O O . VAL A 1 279 ? -7.460 16.084 -5.567 1.00 80.00 279 VAL A O 1
ATOM 2276 N N . SER A 1 280 ? -8.266 18.001 -4.750 1.00 75.19 280 SER A N 1
ATOM 2277 C CA . SER A 1 280 ? -8.363 18.682 -6.046 1.00 75.19 280 SER A CA 1
ATOM 2278 C C . SER A 1 280 ? -8.194 20.193 -5.878 1.00 75.19 280 SER A C 1
ATOM 2280 O O . SER A 1 280 ? -8.109 20.684 -4.755 1.00 75.19 280 SER A O 1
ATOM 2282 N N . ALA A 1 281 ? -8.145 20.961 -6.972 1.00 73.62 281 ALA A N 1
ATOM 2283 C CA . ALA A 1 281 ? -7.908 22.411 -6.923 1.00 73.62 281 ALA A CA 1
ATOM 2284 C C . ALA A 1 281 ? -8.848 23.165 -5.957 1.00 73.62 281 ALA A C 1
ATOM 2286 O O . ALA A 1 281 ? -8.418 24.114 -5.311 1.00 73.62 281 ALA A O 1
ATOM 2287 N N . ASN A 1 282 ? -10.091 22.696 -5.806 1.00 74.31 282 ASN A N 1
ATOM 2288 C CA . ASN A 1 282 ? -11.117 23.341 -4.981 1.00 74.31 282 ASN A CA 1
ATOM 2289 C C . ASN A 1 282 ? -11.683 22.427 -3.880 1.00 74.31 282 ASN A C 1
ATOM 2291 O O . ASN A 1 282 ? -12.707 22.762 -3.291 1.00 74.31 282 ASN A O 1
ATOM 2295 N N . LYS A 1 283 ? -11.063 21.268 -3.619 1.00 78.62 283 LYS A N 1
ATOM 2296 C CA . LYS A 1 283 ? -11.575 20.264 -2.674 1.00 78.62 283 LYS A CA 1
ATOM 2297 C C . LYS A 1 283 ? -10.472 19.826 -1.721 1.00 78.62 283 LYS A C 1
ATOM 2299 O O . LYS A 1 283 ? -9.370 19.460 -2.143 1.00 78.62 283 LYS A O 1
ATOM 2304 N N . SER A 1 284 ? -10.782 19.860 -0.434 1.00 83.56 284 SER A N 1
ATOM 2305 C CA . SER A 1 284 ? -9.860 19.516 0.640 1.00 83.56 284 SER A CA 1
ATOM 2306 C C . SER A 1 284 ? -10.597 18.732 1.709 1.00 83.56 284 SER A C 1
ATOM 2308 O O . SER A 1 284 ? -11.704 19.114 2.077 1.00 83.56 284 SER A O 1
ATOM 2310 N N . ILE A 1 285 ? -9.960 17.693 2.229 1.00 84.81 285 ILE A N 1
ATOM 2311 C CA . ILE A 1 285 ? -10.568 16.743 3.158 1.00 84.81 285 ILE A CA 1
ATOM 2312 C C . ILE A 1 285 ? -9.829 16.827 4.473 1.00 84.81 285 ILE A C 1
ATOM 2314 O O . ILE A 1 285 ? -8.595 16.888 4.487 1.00 84.81 285 ILE A O 1
ATOM 2318 N N . ARG A 1 286 ? -10.573 16.820 5.577 1.00 89.12 286 ARG A N 1
ATOM 2319 C CA . ARG A 1 286 ? -9.990 16.781 6.910 1.00 89.12 286 ARG A CA 1
ATOM 2320 C C . ARG A 1 286 ? -10.140 15.392 7.511 1.00 89.12 286 ARG A C 1
ATOM 2322 O O . ARG A 1 286 ? -11.246 14.882 7.644 1.00 89.12 286 ARG A O 1
ATOM 2329 N N . ILE A 1 287 ? -9.015 14.789 7.872 1.00 90.81 287 ILE A N 1
ATOM 2330 C CA . ILE A 1 287 ? -8.958 13.469 8.510 1.00 90.81 287 ILE A CA 1
ATOM 2331 C C . ILE A 1 287 ? -8.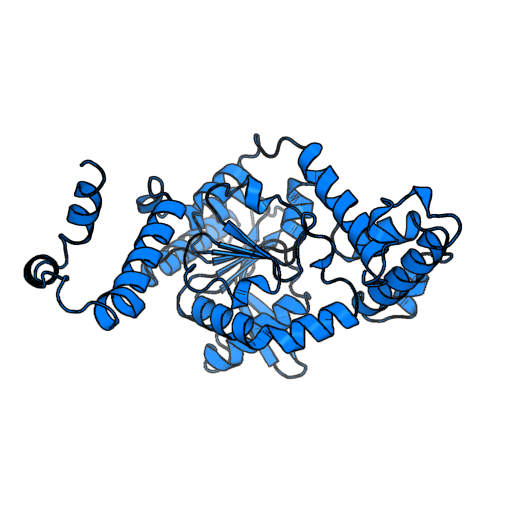167 13.548 9.812 1.00 90.81 287 ILE A C 1
ATOM 2333 O O . ILE A 1 287 ? -7.416 14.507 10.029 1.00 90.81 287 ILE A O 1
ATOM 2337 N N . LYS A 1 288 ? -8.309 12.539 10.672 1.00 94.44 288 LYS A N 1
ATOM 2338 C CA . LYS A 1 288 ? -7.529 12.453 11.907 1.00 94.44 288 LYS A CA 1
ATOM 2339 C C . LYS A 1 288 ? -6.072 12.122 11.582 1.00 94.44 288 LYS A C 1
ATOM 2341 O O . LYS A 1 288 ? -5.794 11.286 10.726 1.00 94.44 288 LYS A O 1
ATOM 2346 N N . SER A 1 289 ? -5.141 12.775 12.266 1.00 95.00 289 SER A N 1
ATOM 2347 C CA . SER A 1 289 ? -3.697 12.555 12.144 1.00 95.00 289 SER A CA 1
ATOM 2348 C C . SER A 1 289 ? -3.124 12.034 13.453 1.00 95.00 289 SER A C 1
ATOM 2350 O O . SER A 1 289 ? -3.420 12.543 14.539 1.00 95.00 289 SER A O 1
ATOM 2352 N N . ILE A 1 290 ? -2.304 10.997 13.320 1.00 96.25 290 ILE A N 1
ATOM 2353 C CA . ILE A 1 290 ? -1.545 10.377 14.391 1.00 96.25 290 ILE A CA 1
ATOM 2354 C C . ILE A 1 290 ? -0.071 10.622 14.090 1.00 96.25 290 ILE A C 1
ATOM 2356 O O . ILE A 1 290 ? 0.476 10.047 13.156 1.00 96.25 290 ILE A O 1
ATOM 2360 N N . VAL A 1 291 ? 0.583 11.457 14.886 1.00 94.69 291 VAL A N 1
ATOM 2361 C CA . VAL A 1 291 ? 2.013 11.734 14.794 1.00 94.69 291 VAL A CA 1
ATOM 2362 C C . VAL A 1 291 ? 2.720 10.889 15.837 1.00 94.69 291 VAL A C 1
ATOM 2364 O O . VAL A 1 291 ? 2.472 11.030 17.033 1.00 94.69 291 VAL A O 1
ATOM 2367 N N . ALA A 1 292 ? 3.609 10.008 15.391 1.00 93.81 292 ALA A N 1
ATOM 2368 C CA . ALA A 1 292 ? 4.262 9.055 16.271 1.00 93.81 292 ALA A CA 1
ATOM 2369 C C . ALA A 1 292 ? 5.754 8.909 15.963 1.00 93.81 292 ALA A C 1
ATOM 2371 O O . ALA A 1 292 ? 6.177 8.807 14.813 1.00 93.81 292 ALA A O 1
ATOM 2372 N N . THR A 1 293 ? 6.564 8.846 17.017 1.00 89.81 293 THR A N 1
ATOM 2373 C CA . THR A 1 293 ? 8.008 8.545 16.923 1.00 89.81 293 THR A CA 1
ATOM 2374 C C . THR A 1 293 ? 8.278 7.036 16.961 1.00 89.81 293 THR A C 1
ATOM 2376 O O . THR A 1 293 ? 9.243 6.548 16.371 1.00 89.81 293 THR A O 1
ATOM 2379 N N . ASN A 1 294 ? 7.367 6.295 17.597 1.00 90.62 294 ASN A N 1
ATOM 2380 C CA . ASN A 1 294 ? 7.292 4.840 17.692 1.00 90.62 294 ASN A CA 1
ATOM 2381 C C . ASN A 1 294 ? 5.830 4.425 17.442 1.00 90.62 294 ASN A C 1
ATOM 2383 O O . ASN A 1 294 ? 4.922 5.050 17.991 1.00 90.62 294 ASN A O 1
ATOM 2387 N N . PHE A 1 295 ? 5.599 3.402 16.621 1.00 95.19 295 PHE A N 1
ATOM 2388 C CA . PHE A 1 295 ? 4.265 2.933 16.241 1.00 95.19 295 PHE A CA 1
ATOM 2389 C C . PHE A 1 295 ? 3.664 1.898 17.205 1.00 95.19 295 PHE A C 1
ATOM 2391 O O . PHE A 1 295 ? 2.466 1.637 17.126 1.00 95.19 295 PHE A O 1
ATOM 2398 N N . SER A 1 296 ? 4.434 1.358 18.158 1.00 94.75 296 SER A N 1
ATOM 2399 C CA . SER A 1 296 ? 3.984 0.363 19.143 1.00 94.75 296 SER A CA 1
ATOM 2400 C C . SER A 1 296 ? 2.684 0.764 19.843 1.00 94.75 296 SER A C 1
ATOM 2402 O O . SER A 1 296 ? 1.752 -0.036 19.920 1.00 94.75 296 SER A O 1
ATOM 2404 N N . TRP A 1 297 ? 2.588 1.998 20.347 1.00 95.12 297 TRP A N 1
ATOM 2405 C CA . TRP A 1 297 ? 1.394 2.450 21.070 1.00 95.12 297 TRP A CA 1
ATOM 2406 C C . TRP A 1 297 ? 0.185 2.613 20.139 1.00 95.12 297 TRP A C 1
ATOM 2408 O O . TRP A 1 297 ? -0.932 2.303 20.542 1.00 95.12 297 TRP A O 1
ATOM 2418 N N . VAL A 1 298 ? 0.410 3.010 18.882 1.00 96.81 298 VAL A N 1
ATOM 2419 C CA . VAL A 1 298 ? -0.650 3.143 17.873 1.00 96.81 298 VAL A CA 1
ATOM 2420 C C . VAL A 1 298 ? -1.212 1.769 17.536 1.00 96.81 298 VAL A C 1
ATOM 2422 O O . VAL A 1 298 ? -2.417 1.551 17.624 1.00 96.81 298 VAL A O 1
ATOM 2425 N N . PHE A 1 299 ? -0.345 0.807 17.220 1.00 95.81 299 PHE A N 1
ATOM 2426 C CA . PHE A 1 299 ? -0.769 -0.564 16.936 1.00 95.81 299 PHE A CA 1
ATOM 2427 C C . PHE A 1 299 ? -1.430 -1.220 18.150 1.00 95.81 299 PHE A C 1
ATOM 2429 O O . PHE A 1 299 ? -2.431 -1.912 17.996 1.00 95.81 299 PHE A O 1
ATOM 2436 N N . SER A 1 300 ? -0.954 -0.926 19.363 1.00 94.56 300 SER A N 1
ATOM 2437 C CA . SER A 1 300 ? -1.611 -1.374 20.597 1.00 94.56 300 SER A CA 1
ATOM 2438 C C . SER A 1 300 ? -3.019 -0.793 20.755 1.00 94.56 300 SER A C 1
ATOM 2440 O O . SER A 1 300 ? -3.921 -1.512 21.176 1.00 94.56 300 SER A O 1
ATOM 2442 N N . ALA A 1 301 ? -3.223 0.485 20.414 1.00 94.81 301 ALA A N 1
ATOM 2443 C CA . ALA A 1 301 ? -4.536 1.123 20.472 1.00 94.81 301 ALA A CA 1
ATOM 2444 C C . ALA A 1 301 ? -5.513 0.497 19.464 1.00 94.81 301 ALA A C 1
ATOM 2446 O O . ALA A 1 301 ? -6.654 0.212 19.819 1.00 94.81 301 ALA A O 1
ATOM 2447 N N . PHE A 1 302 ? -5.051 0.207 18.243 1.00 94.06 302 PHE A N 1
ATOM 2448 C CA . PHE A 1 302 ? -5.866 -0.462 17.224 1.00 94.06 302 PHE A CA 1
ATOM 2449 C C . PHE A 1 302 ? -6.099 -1.959 17.498 1.00 94.06 302 PHE A C 1
ATOM 2451 O O . PHE A 1 302 ? -7.136 -2.489 17.111 1.00 94.06 302 PHE A O 1
ATOM 2458 N N . GLY A 1 303 ? -5.175 -2.635 18.186 1.00 87.06 303 GLY A N 1
ATOM 2459 C CA . GLY A 1 303 ? -5.273 -4.053 18.559 1.00 87.06 303 GLY A CA 1
ATOM 2460 C C . GLY A 1 303 ? -5.932 -4.329 19.914 1.00 87.06 303 GLY A C 1
ATOM 2461 O O . GLY A 1 303 ? -5.912 -5.461 20.387 1.00 87.06 303 GLY A O 1
ATOM 2462 N N . ALA A 1 304 ? -6.503 -3.327 20.588 1.00 62.97 304 ALA A N 1
ATOM 2463 C CA . ALA A 1 304 ? -7.038 -3.490 21.945 1.00 62.97 304 ALA A CA 1
ATOM 2464 C C . ALA A 1 304 ? -8.270 -4.423 22.039 1.00 62.97 304 ALA A C 1
ATOM 2466 O O . ALA A 1 304 ? -8.645 -4.831 23.143 1.00 62.97 304 ALA A O 1
ATOM 2467 N N . ASN A 1 305 ? -8.887 -4.801 20.913 1.00 65.56 305 ASN A N 1
ATOM 2468 C CA . ASN A 1 305 ? -10.069 -5.661 20.883 1.00 65.56 305 ASN A CA 1
ATOM 2469 C C . ASN A 1 305 ? -9.707 -7.162 20.933 1.00 65.56 305 ASN A C 1
ATOM 2471 O O . ASN A 1 305 ? -9.761 -7.879 19.935 1.00 65.56 305 ASN A O 1
ATOM 2475 N N . ARG A 1 306 ? -9.368 -7.644 22.137 1.00 60.88 306 ARG A N 1
ATOM 2476 C CA . ARG A 1 306 ? -8.889 -9.020 22.414 1.00 60.88 306 ARG A CA 1
ATOM 2477 C C . ARG A 1 306 ? -9.884 -10.148 22.121 1.00 60.88 306 ARG A C 1
ATOM 2479 O O . ARG A 1 306 ? -9.534 -11.321 22.233 1.00 60.88 306 ARG A O 1
ATOM 2486 N N . ALA A 1 307 ? -11.138 -9.834 21.787 1.00 60.16 307 ALA A N 1
ATOM 2487 C CA . ALA A 1 307 ? -12.156 -10.847 21.497 1.00 60.16 307 ALA A CA 1
ATOM 2488 C C . ALA A 1 307 ? -11.793 -11.727 20.281 1.00 60.16 307 ALA A C 1
ATOM 2490 O O . ALA A 1 307 ? -12.328 -12.824 20.130 1.00 60.16 307 ALA A O 1
ATOM 2491 N N . LEU A 1 308 ? -10.878 -11.252 19.431 1.00 59.56 308 LEU A N 1
ATOM 2492 C CA . LEU A 1 308 ? -10.520 -11.862 18.153 1.00 59.56 308 LEU A CA 1
ATOM 2493 C C . LEU A 1 308 ? -9.166 -12.584 18.165 1.00 59.56 308 LEU A C 1
ATOM 2495 O O . LEU A 1 308 ? -8.874 -13.284 17.198 1.00 59.56 308 LEU A O 1
ATOM 2499 N N . ASP A 1 309 ? -8.397 -12.507 19.259 1.00 60.66 309 ASP A N 1
ATOM 2500 C CA . ASP A 1 309 ? -7.040 -13.080 19.366 1.00 60.66 309 ASP A CA 1
ATOM 2501 C C . ASP A 1 309 ? -6.997 -14.594 19.053 1.00 60.66 309 ASP A C 1
ATOM 2503 O O . ASP A 1 309 ? -5.968 -15.125 18.641 1.00 60.66 309 ASP A O 1
ATOM 2507 N N . ASN A 1 310 ? -8.125 -15.301 19.212 1.00 60.19 310 ASN A N 1
ATOM 2508 C CA . ASN A 1 310 ? -8.245 -16.748 18.986 1.00 60.19 310 ASN A CA 1
ATOM 2509 C C . ASN A 1 310 ? -9.033 -17.135 17.719 1.00 60.19 310 ASN A C 1
ATOM 2511 O O . ASN A 1 310 ? -9.322 -18.319 17.521 1.00 60.19 310 ASN A O 1
ATOM 2515 N N . ILE A 1 311 ? -9.430 -16.181 16.871 1.00 67.56 311 ILE A N 1
ATOM 2516 C CA . ILE A 1 311 ? -10.310 -16.456 15.728 1.00 67.56 311 ILE A CA 1
ATOM 2517 C C . ILE A 1 311 ? -9.506 -16.458 14.426 1.00 67.56 311 ILE A C 1
ATOM 2519 O O . ILE A 1 311 ? -8.962 -15.443 14.012 1.00 67.56 311 ILE A O 1
ATOM 2523 N N . ASN A 1 312 ? -9.465 -17.606 13.742 1.00 72.69 312 ASN A N 1
ATOM 2524 C CA . ASN A 1 312 ? -8.764 -17.752 12.466 1.00 72.69 312 ASN A CA 1
ATOM 2525 C C . ASN A 1 312 ? -9.573 -17.106 11.310 1.00 72.69 312 ASN A C 1
ATOM 2527 O O . ASN A 1 312 ? -10.643 -17.618 10.964 1.00 72.69 312 ASN A O 1
ATOM 2531 N N . PRO A 1 313 ? -9.074 -16.050 10.639 1.00 73.94 313 PRO A N 1
ATOM 2532 C CA . PRO A 1 313 ? -9.754 -15.408 9.511 1.00 73.94 313 PRO A CA 1
ATOM 2533 C C . PRO A 1 313 ? -10.038 -16.355 8.339 1.00 73.94 313 PRO A C 1
ATOM 2535 O O . PRO A 1 313 ? -11.066 -16.212 7.677 1.00 73.94 313 PRO A O 1
ATOM 2538 N N . LYS A 1 314 ? -9.184 -17.366 8.098 1.00 75.88 314 LYS A N 1
ATOM 2539 C CA . LYS A 1 314 ? -9.432 -18.394 7.066 1.00 75.88 314 LYS A CA 1
ATOM 2540 C C . LYS A 1 314 ? -10.697 -19.188 7.374 1.00 75.88 314 LYS A C 1
ATOM 2542 O O . LYS A 1 314 ? -11.471 -19.473 6.464 1.00 75.88 314 LYS A O 1
ATOM 2547 N N . LEU A 1 315 ? -10.916 -19.514 8.649 1.00 78.31 315 LEU A N 1
ATOM 2548 C CA . LEU A 1 315 ? -12.102 -20.232 9.109 1.00 78.31 315 LEU A CA 1
ATOM 2549 C C . LEU A 1 315 ? -13.362 -19.378 8.933 1.00 78.31 315 LEU A C 1
ATOM 2551 O O . LEU A 1 315 ? -14.332 -19.844 8.339 1.00 78.31 315 LEU A O 1
ATOM 2555 N N . LEU A 1 316 ? -13.331 -18.119 9.385 1.00 75.81 316 LEU A N 1
ATOM 2556 C CA . LEU A 1 316 ? -14.451 -17.188 9.202 1.00 75.81 316 LEU A CA 1
ATOM 2557 C C . LEU A 1 316 ? -14.808 -17.014 7.724 1.00 75.81 316 LEU A C 1
ATOM 2559 O O . LEU A 1 316 ? -15.980 -17.078 7.355 1.00 75.81 316 LEU A O 1
ATOM 2563 N N . ARG A 1 317 ? -13.799 -16.845 6.864 1.00 76.00 317 ARG A N 1
ATOM 2564 C CA . ARG A 1 317 ? -14.008 -16.716 5.420 1.00 76.00 317 ARG A CA 1
ATOM 2565 C C . ARG A 1 317 ? -14.620 -17.977 4.821 1.00 76.00 317 ARG A C 1
ATOM 2567 O O . ARG A 1 317 ? -15.549 -17.868 4.029 1.00 76.00 317 ARG A O 1
ATOM 2574 N N . ALA A 1 318 ? -14.135 -19.159 5.202 1.00 76.94 318 ALA A N 1
ATOM 2575 C CA . ALA A 1 318 ? -14.691 -20.426 4.734 1.00 76.94 318 ALA A CA 1
ATOM 2576 C C . ALA A 1 318 ? -16.163 -20.596 5.153 1.00 76.94 318 ALA A C 1
ATOM 2578 O O . ALA A 1 318 ? -16.988 -21.021 4.345 1.00 76.94 318 ALA A O 1
ATOM 2579 N N . LEU A 1 319 ? -16.507 -20.208 6.386 1.00 77.94 319 LEU A N 1
ATOM 2580 C CA . LEU A 1 319 ? -17.881 -20.227 6.895 1.00 77.94 319 LEU A CA 1
ATOM 2581 C C . LEU A 1 319 ? -18.795 -19.256 6.136 1.00 77.94 319 LEU A C 1
ATOM 2583 O O . LEU A 1 319 ? -19.888 -19.642 5.711 1.00 77.94 319 LEU A O 1
ATOM 2587 N N . LEU A 1 320 ? -18.343 -18.016 5.924 1.00 79.19 320 LEU A N 1
ATOM 2588 C CA . LEU A 1 320 ? -19.077 -17.014 5.149 1.00 79.19 320 LEU A CA 1
ATOM 2589 C C . LEU A 1 320 ? -19.294 -17.472 3.706 1.00 79.19 320 LEU A C 1
ATOM 2591 O O . LEU A 1 320 ? -20.427 -17.445 3.227 1.00 79.19 320 LEU A O 1
ATOM 2595 N N . ALA A 1 321 ? -18.242 -17.958 3.042 1.00 76.56 321 ALA A N 1
ATOM 2596 C CA . ALA A 1 321 ? -18.324 -18.473 1.679 1.00 76.56 321 ALA A CA 1
ATOM 2597 C C . ALA A 1 321 ? -19.337 -19.622 1.575 1.00 76.56 321 ALA A C 1
ATOM 2599 O O . ALA A 1 321 ? -20.225 -19.580 0.728 1.00 76.56 321 ALA A O 1
ATOM 2600 N N . ARG A 1 322 ? -19.291 -20.597 2.496 1.00 79.06 322 ARG A N 1
ATOM 2601 C CA . ARG A 1 322 ? -20.231 -21.727 2.491 1.00 79.06 322 ARG A CA 1
ATOM 2602 C C . ARG A 1 322 ? -21.676 -21.292 2.719 1.00 79.06 322 ARG A C 1
ATOM 2604 O O . ARG A 1 322 ? -22.575 -21.812 2.064 1.00 79.06 322 ARG A O 1
ATOM 2611 N N . THR A 1 323 ? -21.901 -20.354 3.638 1.00 76.06 323 THR A N 1
ATOM 2612 C CA . THR A 1 323 ? -23.239 -19.809 3.921 1.00 76.06 323 THR A CA 1
ATOM 2613 C C . THR A 1 323 ? -23.786 -19.072 2.702 1.00 76.06 323 THR A C 1
ATOM 2615 O O . THR A 1 323 ? -24.955 -19.218 2.348 1.00 76.06 323 THR A O 1
ATOM 2618 N N . TYR A 1 324 ? -22.926 -18.323 2.016 1.00 74.44 324 TYR A N 1
ATOM 2619 C CA . TYR A 1 324 ? -23.287 -17.616 0.800 1.00 74.44 324 TYR A CA 1
ATOM 2620 C C . TYR A 1 324 ? -23.620 -18.574 -0.348 1.00 74.44 324 TYR A C 1
ATOM 2622 O O . TYR A 1 324 ? -24.674 -18.431 -0.968 1.00 74.44 324 TYR A O 1
ATOM 2630 N N . ASP A 1 325 ? -22.783 -19.587 -0.589 1.00 76.06 325 ASP A N 1
ATOM 2631 C CA . ASP A 1 325 ? -23.030 -20.631 -1.591 1.00 76.06 325 ASP A CA 1
ATOM 2632 C C . ASP A 1 325 ? -24.335 -21.380 -1.307 1.00 76.06 325 ASP A C 1
ATOM 2634 O O . ASP A 1 325 ? -25.129 -21.618 -2.224 1.00 76.06 325 ASP A O 1
ATOM 2638 N N . LEU A 1 326 ? -24.601 -21.683 -0.032 1.00 76.50 326 LEU A N 1
ATOM 2639 C CA . LEU A 1 326 ? -25.837 -22.322 0.402 1.00 76.50 326 LEU A CA 1
ATOM 2640 C C . LEU A 1 326 ? -27.063 -21.492 -0.005 1.00 76.50 326 LEU A C 1
ATOM 2642 O O . LEU A 1 326 ? -27.981 -22.012 -0.639 1.00 76.50 326 LEU A O 1
ATOM 2646 N N . VAL A 1 327 ? -27.065 -20.197 0.324 1.00 74.44 327 VAL A N 1
ATOM 2647 C CA . VAL A 1 327 ? -28.184 -19.279 0.052 1.00 74.44 327 VAL A CA 1
ATOM 2648 C C . VAL A 1 327 ? -28.326 -18.978 -1.438 1.00 74.44 327 VAL A C 1
ATOM 2650 O O . VAL A 1 327 ? -29.436 -18.978 -1.970 1.00 74.44 327 VAL A O 1
ATOM 2653 N N . ARG A 1 328 ? -27.215 -18.716 -2.130 1.00 75.69 328 ARG A N 1
ATOM 2654 C CA . ARG A 1 328 ? -27.226 -18.228 -3.513 1.00 75.69 328 ARG A CA 1
ATOM 2655 C C . ARG A 1 328 ? -27.320 -19.342 -4.549 1.00 75.69 328 ARG A C 1
ATOM 2657 O O . ARG A 1 328 ? -27.846 -19.103 -5.635 1.00 75.69 328 ARG A O 1
ATOM 2664 N N . THR A 1 329 ? -26.785 -20.528 -4.264 1.00 77.25 329 THR A N 1
ATOM 2665 C CA . THR A 1 329 ? -26.654 -21.596 -5.267 1.00 77.25 329 THR A CA 1
ATOM 2666 C C . THR A 1 329 ? -27.300 -22.908 -4.854 1.00 77.25 329 THR A C 1
ATOM 2668 O O . THR A 1 329 ? -28.068 -23.444 -5.653 1.00 77.25 329 THR A O 1
ATOM 2671 N N . ASP A 1 330 ? -27.072 -23.402 -3.636 1.00 72.19 330 ASP A N 1
ATOM 2672 C CA . ASP A 1 330 ? -27.546 -24.736 -3.248 1.00 72.19 330 ASP A CA 1
ATOM 2673 C C . ASP A 1 330 ? -29.060 -24.751 -2.995 1.00 72.19 330 ASP A C 1
ATOM 2675 O O . ASP A 1 330 ? -29.754 -25.601 -3.553 1.00 72.19 330 ASP A O 1
ATOM 2679 N N . ILE A 1 331 ? -29.597 -23.784 -2.235 1.00 74.56 331 ILE A N 1
ATOM 2680 C CA . ILE A 1 331 ? -31.045 -23.655 -1.984 1.00 74.56 331 ILE A CA 1
ATOM 2681 C C . ILE A 1 331 ? -31.822 -23.467 -3.300 1.00 74.56 331 ILE A C 1
ATOM 2683 O O . ILE A 1 331 ? -32.774 -24.216 -3.530 1.00 74.56 331 ILE A O 1
ATOM 2687 N N . PRO A 1 332 ? -31.440 -22.541 -4.206 1.00 75.25 332 PRO A N 1
ATOM 2688 C CA . PRO A 1 332 ? -32.157 -22.369 -5.468 1.00 75.25 332 PRO A CA 1
ATOM 2689 C C . PRO A 1 332 ? -32.065 -23.572 -6.413 1.00 75.25 332 PRO A C 1
ATOM 2691 O O . PRO A 1 332 ? -32.998 -23.811 -7.176 1.00 75.25 332 PRO A O 1
ATOM 2694 N N . ARG A 1 333 ? -30.954 -24.326 -6.397 1.00 72.88 333 ARG A N 1
ATOM 2695 C CA . ARG A 1 333 ? -30.765 -25.494 -7.279 1.00 72.88 333 ARG A CA 1
ATOM 2696 C C . ARG A 1 333 ? -31.364 -26.782 -6.717 1.00 72.88 333 ARG A C 1
ATOM 2698 O O . ARG A 1 333 ? -31.756 -27.634 -7.506 1.00 72.88 333 ARG A O 1
ATOM 2705 N N . ASN A 1 334 ? -31.435 -26.929 -5.395 1.00 63.59 334 ASN A N 1
ATOM 2706 C CA . ASN A 1 334 ? -31.919 -28.131 -4.713 1.00 63.59 334 ASN A CA 1
ATOM 2707 C C . ASN A 1 334 ? -32.778 -27.781 -3.475 1.00 63.59 334 ASN A C 1
ATOM 2709 O O . ASN A 1 334 ? -32.395 -28.062 -2.337 1.00 63.59 334 ASN A O 1
ATOM 2713 N N . PRO A 1 335 ? -33.991 -27.228 -3.669 1.00 58.59 335 PRO A N 1
ATOM 2714 C CA . PRO A 1 335 ? -34.848 -26.776 -2.567 1.00 58.59 335 PRO A CA 1
ATOM 2715 C C . PRO A 1 335 ? -35.348 -27.902 -1.641 1.00 58.59 335 PRO A C 1
ATOM 2717 O O . PRO A 1 335 ? -35.826 -27.635 -0.546 1.00 58.59 335 PRO A O 1
ATOM 2720 N N . VAL A 1 336 ? -35.245 -29.170 -2.058 1.00 53.78 336 VAL A N 1
ATOM 2721 C CA . VAL A 1 336 ? -35.848 -30.326 -1.365 1.00 53.78 336 VAL A CA 1
ATOM 2722 C C . VAL A 1 336 ? -34.965 -30.885 -0.230 1.00 53.78 336 VAL A C 1
ATOM 2724 O O . VAL A 1 336 ? -35.451 -31.660 0.587 1.00 53.78 336 VAL A O 1
ATOM 2727 N N . GLN A 1 337 ? -33.687 -30.494 -0.137 1.00 53.62 337 GLN A N 1
ATOM 2728 C CA . GLN A 1 337 ? -32.738 -31.039 0.856 1.00 53.62 337 GLN A CA 1
ATOM 2729 C C . GLN A 1 337 ? -32.435 -30.127 2.054 1.00 53.62 337 GLN A C 1
ATOM 2731 O O . GLN A 1 337 ? -31.684 -30.532 2.940 1.00 53.62 337 GLN A O 1
ATOM 2736 N N . VAL A 1 338 ? -33.000 -28.921 2.120 1.00 52.81 338 VAL A N 1
ATOM 2737 C CA . VAL A 1 338 ? -32.739 -28.009 3.242 1.00 52.81 338 VAL A CA 1
ATOM 2738 C C . VAL A 1 338 ? -33.824 -28.188 4.297 1.00 52.81 338 VAL A C 1
ATOM 2740 O O . VAL A 1 338 ? -34.960 -27.758 4.118 1.00 52.81 338 VAL A O 1
ATOM 2743 N N . ASP A 1 339 ? -33.484 -28.866 5.396 1.00 55.53 339 ASP A N 1
ATOM 2744 C CA . ASP A 1 339 ? -34.388 -29.018 6.536 1.00 55.53 339 ASP A CA 1
ATOM 2745 C C . ASP A 1 339 ? -34.518 -27.681 7.281 1.00 55.53 339 ASP A C 1
ATOM 2747 O O . ASP A 1 339 ? -33.730 -27.335 8.165 1.00 55.53 339 ASP A O 1
ATOM 2751 N N . TYR A 1 340 ? -35.537 -26.909 6.902 1.00 54.12 340 TYR A N 1
ATOM 2752 C CA . TYR A 1 340 ? -35.860 -25.603 7.478 1.00 54.12 340 TYR A CA 1
ATOM 2753 C C . TYR A 1 340 ? -36.094 -25.633 8.998 1.00 54.12 340 TYR A C 1
ATOM 2755 O O . TYR A 1 340 ? -36.021 -24.581 9.628 1.00 54.12 340 TYR A O 1
ATOM 2763 N N . ARG A 1 341 ? -36.321 -26.810 9.605 1.00 53.34 341 ARG A N 1
ATOM 2764 C CA . ARG A 1 341 ? -36.481 -26.963 11.062 1.00 53.34 341 ARG A CA 1
ATOM 2765 C C . ARG A 1 341 ? -35.179 -26.735 11.829 1.00 53.34 341 ARG A C 1
ATOM 2767 O O . ARG A 1 341 ? -35.207 -26.297 12.974 1.00 53.34 341 ARG A O 1
ATOM 2774 N N . VAL A 1 342 ? -34.035 -27.014 11.200 1.00 53.31 342 VAL A N 1
ATOM 2775 C CA . VAL A 1 342 ? -32.712 -26.758 11.791 1.00 53.31 342 VAL A CA 1
ATOM 2776 C C . VAL A 1 342 ? -32.407 -25.260 11.777 1.00 53.31 342 VAL A C 1
ATOM 2778 O O . VAL A 1 342 ? -31.876 -24.737 12.750 1.00 53.31 342 VAL A O 1
ATOM 2781 N N . LEU A 1 343 ? -32.799 -24.553 10.712 1.00 50.69 343 LEU A N 1
ATOM 2782 C CA . LEU A 1 343 ? -32.602 -23.106 10.582 1.00 50.69 343 LEU A CA 1
ATOM 2783 C C . LEU A 1 343 ? -33.559 -22.300 11.475 1.00 50.69 343 LEU A C 1
ATOM 2785 O O . LEU A 1 343 ? -33.134 -21.314 12.069 1.00 50.69 343 LEU A O 1
ATOM 2789 N N . SER A 1 344 ? -34.816 -22.734 11.627 1.00 51.97 344 SER A N 1
ATOM 2790 C CA . SER A 1 344 ? -35.805 -22.041 12.469 1.00 51.97 344 SER A CA 1
ATOM 2791 C C . SER A 1 344 ? -35.447 -22.056 13.957 1.00 51.97 344 SER A C 1
ATOM 2793 O O . SER A 1 344 ? -35.676 -21.072 14.654 1.00 51.97 344 SER A O 1
ATOM 2795 N N . ASN A 1 345 ? -34.826 -23.138 14.439 1.00 52.84 345 ASN A N 1
ATOM 2796 C CA . ASN A 1 345 ? -34.383 -23.236 15.834 1.00 52.84 345 ASN A CA 1
ATOM 2797 C C . ASN A 1 345 ? -33.193 -22.313 16.151 1.00 52.84 345 ASN A C 1
ATOM 2799 O O . ASN A 1 345 ? -32.938 -22.024 17.313 1.00 52.84 345 ASN A O 1
ATOM 2803 N N . ILE A 1 346 ? -32.467 -21.853 15.128 1.00 51.97 346 ILE A N 1
ATOM 2804 C CA . ILE A 1 346 ? -31.301 -20.971 15.264 1.00 51.97 346 ILE A CA 1
ATOM 2805 C C . ILE A 1 346 ? -31.719 -19.488 15.262 1.00 51.97 346 ILE A C 1
ATOM 2807 O O . ILE A 1 346 ? -31.040 -18.650 15.848 1.00 51.97 346 ILE A O 1
ATOM 2811 N N . THR A 1 347 ? -32.843 -19.150 14.625 1.00 46.16 347 THR A N 1
ATOM 2812 C CA . THR A 1 347 ? -33.330 -17.766 14.495 1.00 46.16 347 THR A CA 1
ATOM 2813 C C . THR A 1 347 ? -34.072 -17.228 15.721 1.00 46.16 347 THR A C 1
ATOM 2815 O O . THR A 1 347 ? -34.254 -16.020 15.821 1.00 46.16 347 THR A O 1
ATOM 2818 N N . GLU A 1 348 ? -34.501 -18.082 16.654 1.00 49.97 348 GLU A N 1
ATOM 2819 C CA . GLU A 1 348 ? -35.278 -17.658 17.836 1.00 49.97 348 GLU A CA 1
ATOM 2820 C C . GLU A 1 348 ? -34.416 -17.235 19.040 1.00 49.97 348 GLU A C 1
ATOM 2822 O O . GLU A 1 348 ? -34.940 -16.725 20.030 1.00 49.97 348 GLU A O 1
ATOM 2827 N N . SER A 1 349 ? -33.092 -17.388 18.968 1.00 47.28 349 SER A N 1
ATOM 2828 C CA . SER A 1 349 ? -32.175 -17.026 20.049 1.00 47.28 349 SER A CA 1
ATOM 2829 C C . SER A 1 349 ? -30.978 -16.237 19.504 1.00 47.28 349 SER A C 1
ATOM 2831 O O . SER A 1 349 ? -29.948 -16.796 19.132 1.00 47.28 349 SER A O 1
ATOM 2833 N N . GLU A 1 350 ? -31.076 -14.901 19.522 1.00 43.31 350 GLU A N 1
ATOM 2834 C CA . GLU A 1 350 ? -30.020 -13.950 19.100 1.00 43.31 350 GLU A CA 1
ATOM 2835 C C . GLU A 1 350 ? -28.640 -14.166 19.777 1.00 43.31 350 GLU A C 1
ATOM 2837 O O . GLU A 1 350 ? -27.656 -13.542 19.391 1.00 43.31 350 GLU A O 1
ATOM 2842 N N . GLY A 1 351 ? -28.523 -15.080 20.750 1.00 48.28 351 GLY A N 1
ATOM 2843 C CA . GLY A 1 351 ? -27.278 -15.442 21.435 1.00 48.28 351 GLY A CA 1
ATOM 2844 C C . GLY A 1 351 ? -26.728 -16.858 21.190 1.00 48.28 351 GLY A C 1
ATOM 2845 O O . GLY A 1 351 ? -25.648 -17.155 21.704 1.00 48.28 351 GLY A O 1
ATOM 2846 N N . GLU A 1 352 ? -27.405 -17.753 20.453 1.00 45.81 352 GLU A N 1
ATOM 2847 C CA . GLU A 1 352 ? -26.901 -19.129 20.230 1.00 45.81 352 GLU A CA 1
ATOM 2848 C C . GLU A 1 352 ? -26.240 -19.366 18.874 1.00 45.81 352 GLU A C 1
ATOM 2850 O O . GLU A 1 352 ? -25.477 -20.321 18.740 1.00 45.81 352 GLU A O 1
ATOM 2855 N N . LEU A 1 353 ? -26.417 -18.480 17.893 1.00 44.47 353 LEU A N 1
ATOM 2856 C CA . LEU A 1 353 ? -25.747 -18.604 16.591 1.00 44.47 353 LEU A CA 1
ATOM 2857 C C . LEU A 1 353 ? -24.212 -18.668 16.746 1.00 44.47 353 LEU A C 1
ATOM 2859 O O . LEU A 1 353 ? -23.547 -19.473 16.098 1.00 44.47 353 LEU A O 1
ATOM 2863 N N . ALA A 1 354 ? -23.663 -17.920 17.709 1.00 42.66 354 ALA A N 1
ATOM 2864 C CA . ALA A 1 354 ? -22.249 -17.968 18.084 1.00 42.66 354 ALA A CA 1
ATOM 2865 C C . ALA A 1 354 ? -21.833 -19.269 18.809 1.00 42.66 354 ALA A C 1
ATOM 2867 O O . ALA A 1 354 ? -20.677 -19.679 18.718 1.00 42.66 354 ALA A O 1
ATOM 2868 N N . LYS A 1 355 ? -22.753 -19.944 19.514 1.00 40.59 355 LYS A N 1
ATOM 2869 C CA . LYS A 1 355 ? -22.481 -21.201 20.239 1.00 40.59 355 LYS A CA 1
ATOM 2870 C C . LYS A 1 355 ? -22.600 -22.438 19.349 1.00 40.59 355 LYS A C 1
ATOM 2872 O O . LYS A 1 355 ? -21.839 -23.387 19.526 1.00 40.59 355 LYS A O 1
ATOM 2877 N N . THR A 1 356 ? -23.516 -22.437 18.384 1.00 40.53 356 THR A N 1
ATOM 2878 C CA . THR A 1 356 ? -23.828 -23.627 17.574 1.00 40.53 356 THR A CA 1
ATOM 2879 C C . THR A 1 356 ? -22.849 -23.824 16.410 1.00 40.53 356 THR A C 1
ATOM 2881 O O . THR A 1 356 ? -22.539 -24.962 16.054 1.00 40.53 356 THR A O 1
ATOM 2884 N N . ILE A 1 357 ? -22.256 -22.746 15.880 1.00 42.72 357 ILE A N 1
ATOM 2885 C CA . ILE A 1 357 ? -21.181 -22.845 14.871 1.00 42.72 357 ILE A CA 1
ATOM 2886 C C . ILE A 1 357 ? -19.904 -23.474 15.470 1.00 42.72 357 ILE A C 1
ATOM 2888 O O . ILE A 1 357 ? -19.120 -24.093 14.755 1.00 42.72 357 ILE A O 1
ATOM 2892 N N . TRP A 1 358 ? -19.719 -23.412 16.794 1.00 35.34 358 TRP A N 1
ATOM 2893 C CA . TRP A 1 358 ? -18.578 -24.045 17.467 1.00 35.34 358 TRP A CA 1
ATOM 2894 C C . TRP A 1 358 ? -18.709 -25.574 17.580 1.00 35.34 358 TRP A C 1
ATOM 2896 O O . TRP A 1 358 ? -17.710 -26.289 17.569 1.00 35.34 358 TRP A O 1
ATOM 2906 N N . TYR A 1 359 ? -19.935 -26.099 17.653 1.00 33.28 359 TYR A N 1
ATOM 2907 C CA . TYR A 1 359 ? -20.179 -27.531 17.873 1.00 33.28 359 TYR A CA 1
ATOM 2908 C C . TYR A 1 359 ? -20.199 -28.385 16.598 1.00 33.28 359 TYR A C 1
ATOM 2910 O O . TYR A 1 359 ? -20.164 -29.609 16.689 1.00 33.28 359 TYR A O 1
ATOM 2918 N N . SER A 1 360 ? -20.209 -27.775 15.411 1.00 31.34 360 SER A N 1
ATOM 2919 C CA . SER A 1 360 ? -20.224 -28.505 14.132 1.00 31.34 360 SER A CA 1
ATOM 2920 C C . SER A 1 360 ? -18.827 -28.881 13.606 1.00 31.34 360 SER A C 1
ATOM 2922 O O . SER A 1 360 ? -18.729 -29.531 12.573 1.00 31.34 360 SER A O 1
ATOM 2924 N N . TYR A 1 361 ? -17.752 -28.542 14.330 1.00 35.97 361 TYR A N 1
ATOM 2925 C CA . TYR A 1 361 ? -16.361 -28.886 13.983 1.00 35.97 361 TYR A CA 1
ATOM 2926 C C . TYR A 1 361 ? -15.816 -30.158 14.667 1.00 35.97 361 TYR A C 1
ATOM 2928 O O . TYR A 1 361 ? -14.620 -30.433 14.576 1.00 35.97 361 TYR A O 1
ATOM 2936 N N . LEU A 1 362 ? -16.662 -30.938 15.351 1.00 29.83 362 LEU A N 1
ATOM 2937 C CA . LEU A 1 362 ? -16.243 -32.124 16.119 1.00 29.83 362 LEU A CA 1
ATOM 2938 C C . LEU A 1 362 ? -16.956 -33.440 15.752 1.00 29.83 362 LEU A C 1
ATOM 2940 O O . LEU A 1 362 ? -16.851 -34.402 16.514 1.00 29.83 362 LEU A O 1
ATOM 2944 N N . LEU A 1 363 ? -17.626 -33.528 14.597 1.00 29.84 363 LEU A N 1
ATOM 2945 C CA . LEU A 1 363 ? -18.164 -34.795 14.076 1.00 29.84 363 LEU A CA 1
ATOM 2946 C C . LEU A 1 363 ? -17.859 -34.996 12.593 1.00 29.84 363 LEU A C 1
ATOM 2948 O O . LEU A 1 363 ? -18.179 -34.081 11.803 1.00 29.84 363 LEU A O 1
#

Mean predicted aligned error: 9.04 Å

pLDDT: mean 82.75, std 15.51, range [29.83, 98.12]

Solvent-accessible surface area (backbone atoms only — not comparable to full-atom values): 20168 Å² total; per-residue (Å²): 129,81,64,17,35,67,52,44,54,53,56,51,37,51,50,47,42,52,48,38,63,74,62,70,48,50,34,33,39,38,39,28,40,44,49,43,32,70,75,54,68,43,61,42,75,69,54,43,53,49,53,53,43,72,69,42,80,70,46,81,64,62,63,68,59,52,59,74,74,33,95,48,71,40,57,48,35,36,57,48,20,54,35,34,32,57,32,40,80,54,92,34,42,88,81,52,66,74,78,69,76,45,90,88,59,62,64,47,44,55,36,30,41,54,53,14,52,57,36,54,49,45,60,77,76,49,83,72,83,85,37,71,48,55,59,27,46,51,50,31,60,47,32,30,36,37,28,66,42,44,54,64,63,64,54,67,63,37,72,66,40,47,79,33,51,32,77,50,57,83,71,51,86,55,71,75,48,26,35,35,38,17,66,32,6,30,35,92,43,33,88,47,47,50,58,25,51,70,41,47,53,54,46,59,74,64,33,66,62,56,52,52,56,50,54,51,47,63,76,63,28,40,34,41,36,34,28,59,60,88,79,36,66,66,58,27,54,55,49,49,66,42,48,80,75,69,45,70,92,67,46,65,42,88,49,39,36,39,48,42,80,45,90,76,86,51,68,74,41,53,76,67,56,61,41,81,38,75,50,49,100,90,42,64,47,33,30,32,32,44,74,34,77,62,60,44,66,57,27,43,33,64,24,63,68,65,90,50,81,85,61,58,44,53,57,54,32,54,51,52,35,51,54,47,46,41,65,73,48,45,42,77,75,44,66,89,77,65,67,61,69,66,57,54,68,47,71,78,37,98,75,45,57,78,57,54,68,65,65,67,79,79,119